Protein AF-0000000074579118 (afdb_homodimer)

Structure (mmCIF, N/CA/C/O backbone):
data_AF-0000000074579118-model_v1
#
loop_
_entity.id
_entity.type
_entity.pdbx_description
1 polymer 'dITP/XTP pyrophosphatase'
#
loop_
_atom_site.group_PDB
_atom_site.id
_atom_site.type_symbol
_atom_site.label_atom_id
_atom_site.label_alt_id
_atom_site.label_comp_id
_atom_site.label_asym_id
_atom_site.label_entity_id
_atom_site.label_seq_id
_atom_site.pdbx_PDB_ins_code
_atom_site.Cartn_x
_atom_site.Cartn_y
_atom_site.Cartn_z
_atom_site.occupancy
_atom_site.B_iso_or_equiv
_atom_site.auth_seq_id
_atom_site.auth_comp_id
_atom_site.auth_asym_id
_atom_site.auth_atom_id
_atom_site.pdbx_PDB_model_num
ATOM 1 N N . MET A 1 1 ? 20.141 28.297 8.43 1 85.69 1 MET A N 1
ATOM 2 C CA . MET A 1 1 ? 20.344 26.906 8.039 1 85.69 1 MET A CA 1
ATOM 3 C C . MET A 1 1 ? 19.5 26.562 6.812 1 85.69 1 MET A C 1
ATOM 5 O O . MET A 1 1 ? 18.438 27.141 6.598 1 85.69 1 MET A O 1
ATOM 9 N N . LYS A 1 2 ? 20.016 25.703 5.887 1 92.31 2 LYS A N 1
ATOM 10 C CA . LYS A 1 2 ? 19.297 25.344 4.672 1 92.31 2 LYS A CA 1
ATOM 11 C C . LYS A 1 2 ? 18.875 23.875 4.691 1 92.31 2 LYS A C 1
ATOM 13 O O . LYS A 1 2 ? 19.672 23.016 5.055 1 92.31 2 LYS A O 1
ATOM 18 N N . ILE A 1 3 ? 17.641 23.625 4.328 1 93.5 3 ILE A N 1
ATOM 19 C CA . ILE A 1 3 ? 17.125 22.266 4.258 1 93.5 3 ILE A CA 1
ATOM 20 C C . ILE A 1 3 ? 16.5 22.016 2.891 1 93.5 3 ILE A C 1
ATOM 22 O O . ILE A 1 3 ? 15.805 22.875 2.355 1 93.5 3 ILE A O 1
ATOM 26 N N . TYR A 1 4 ? 16.812 20.891 2.361 1 97.19 4 TYR A N 1
ATOM 27 C CA . TYR A 1 4 ? 16.266 20.5 1.061 1 97.19 4 TYR A CA 1
ATOM 28 C C . TYR A 1 4 ? 15.031 19.641 1.218 1 97.19 4 TYR A C 1
ATOM 30 O O . TYR A 1 4 ? 15.016 18.703 2.035 1 97.19 4 TYR A O 1
ATOM 38 N N . PHE A 1 5 ? 13.977 19.938 0.497 1 98.12 5 PHE A N 1
ATOM 39 C CA . PHE A 1 5 ? 12.695 19.25 0.573 1 98.12 5 PHE A CA 1
ATOM 40 C C . PHE A 1 5 ? 12.414 18.484 -0.708 1 98.12 5 PHE A C 1
ATOM 42 O O . PHE A 1 5 ? 12.133 19.062 -1.752 1 98.12 5 PHE A O 1
ATOM 49 N N . ALA A 1 6 ? 12.492 17.141 -0.591 1 97.94 6 ALA A N 1
ATOM 50 C CA . ALA A 1 6 ? 12.266 16.281 -1.752 1 97.94 6 ALA A CA 1
ATOM 51 C C . ALA A 1 6 ? 10.773 16.078 -1.994 1 97.94 6 ALA A C 1
ATOM 53 O O . ALA A 1 6 ? 10.18 15.117 -1.493 1 97.94 6 ALA A O 1
ATOM 54 N N . THR A 1 7 ? 10.219 16.969 -2.807 1 96.81 7 THR A N 1
ATOM 55 C CA . THR A 1 7 ? 8.805 16.875 -3.178 1 96.81 7 THR A CA 1
ATOM 56 C C . THR A 1 7 ? 8.562 17.562 -4.523 1 96.81 7 THR A C 1
ATOM 58 O O . THR A 1 7 ? 9.258 18.5 -4.887 1 96.81 7 THR A O 1
ATOM 61 N N . GLY A 1 8 ? 7.656 16.953 -5.277 1 93.31 8 GLY A N 1
ATOM 62 C CA . GLY A 1 8 ? 7.215 17.625 -6.492 1 93.31 8 GLY A CA 1
ATOM 63 C C . GLY A 1 8 ? 5.996 18.5 -6.281 1 93.31 8 GLY A C 1
ATOM 64 O O . GLY A 1 8 ? 5.504 19.125 -7.227 1 93.31 8 GLY A O 1
ATOM 65 N N . ASN A 1 9 ? 5.523 18.625 -5.086 1 92.06 9 ASN A N 1
ATOM 66 C CA . ASN A 1 9 ? 4.305 19.359 -4.773 1 92.06 9 ASN A CA 1
ATOM 67 C C . ASN A 1 9 ? 4.621 20.781 -4.289 1 92.06 9 ASN A C 1
ATOM 69 O O . ASN A 1 9 ? 5.066 20.969 -3.154 1 92.06 9 ASN A O 1
ATOM 73 N N . GLN A 1 10 ? 4.25 21.734 -5.086 1 92.56 10 GLN A N 1
ATOM 74 C CA . GLN A 1 10 ? 4.59 23.125 -4.777 1 92.56 10 GLN A CA 1
ATOM 75 C C . GLN A 1 10 ? 3.814 23.609 -3.559 1 92.56 10 GLN A C 1
ATOM 77 O O . GLN A 1 10 ? 4.32 24.422 -2.781 1 92.56 10 GLN A O 1
ATOM 82 N N . ASN A 1 11 ? 2.613 23.125 -3.375 1 87.5 11 ASN A N 1
ATOM 83 C CA . ASN A 1 11 ? 1.818 23.547 -2.225 1 87.5 11 ASN A CA 1
ATOM 84 C C . ASN A 1 11 ? 2.482 23.156 -0.91 1 87.5 11 ASN A C 1
ATOM 86 O O . ASN A 1 11 ? 2.447 23.906 0.061 1 87.5 11 ASN A O 1
ATOM 90 N N . LYS A 1 12 ? 3.041 21.953 -0.897 1 91.94 12 LYS A N 1
ATOM 91 C CA . LYS A 1 12 ? 3.781 21.516 0.283 1 91.94 12 LYS A CA 1
ATOM 92 C C . LYS A 1 12 ? 4.945 22.453 0.583 1 91.94 12 LYS A C 1
ATOM 94 O O . LYS A 1 12 ? 5.188 22.797 1.74 1 91.94 12 LYS A O 1
ATOM 99 N N . VAL A 1 13 ? 5.617 22.828 -0.43 1 94.56 13 VAL A N 1
ATOM 100 C CA . VAL A 1 13 ? 6.785 23.703 -0.295 1 94.56 13 VAL A CA 1
ATOM 101 C C . VAL A 1 13 ? 6.367 25.062 0.252 1 94.56 13 VAL A C 1
ATOM 103 O O . VAL A 1 13 ? 6.992 25.578 1.176 1 94.56 13 VAL A O 1
ATOM 106 N N . ASP A 1 14 ? 5.332 25.594 -0.299 1 91.38 14 ASP A N 1
ATOM 107 C CA . ASP A 1 14 ? 4.844 26.906 0.119 1 91.38 14 ASP A CA 1
ATOM 108 C C . ASP A 1 14 ? 4.488 26.906 1.604 1 91.38 14 ASP A C 1
ATOM 110 O O . ASP A 1 14 ? 4.852 27.844 2.332 1 91.38 14 ASP A O 1
ATOM 114 N N . GLU A 1 15 ? 3.814 25.922 2.018 1 90.19 15 GLU A N 1
ATOM 115 C CA . GLU A 1 15 ? 3.43 25.812 3.422 1 90.19 15 GLU A CA 1
ATOM 116 C C . GLU A 1 15 ? 4.656 25.703 4.324 1 90.19 15 GLU A C 1
ATOM 118 O O . GLU A 1 15 ? 4.73 26.359 5.363 1 90.19 15 GLU A O 1
ATOM 123 N N . ALA A 1 16 ? 5.562 24.906 3.908 1 93.94 16 ALA A N 1
ATOM 124 C CA . ALA A 1 16 ? 6.789 24.703 4.672 1 93.94 16 ALA A CA 1
ATOM 125 C C . ALA A 1 16 ? 7.578 26 4.801 1 93.94 16 ALA A C 1
ATOM 127 O O . ALA A 1 16 ? 8.07 26.328 5.883 1 93.94 16 ALA A O 1
ATOM 128 N N . GLU A 1 17 ? 7.664 26.672 3.715 1 93.81 17 GLU A N 1
ATOM 129 C CA . GLU A 1 17 ? 8.438 27.906 3.674 1 93.81 17 GLU A CA 1
ATOM 130 C C . GLU A 1 17 ? 7.887 28.938 4.66 1 93.81 17 GLU A C 1
ATOM 132 O O . GLU A 1 17 ? 8.656 29.594 5.375 1 93.81 17 GLU A O 1
ATOM 137 N N . ILE A 1 18 ? 6.641 29.094 4.707 1 89.56 18 ILE A N 1
ATOM 138 C CA . ILE A 1 18 ? 5.988 30.062 5.578 1 89.56 18 ILE A CA 1
ATOM 139 C C . ILE A 1 18 ? 6.312 29.75 7.039 1 89.56 18 ILE A C 1
ATOM 141 O O . ILE A 1 18 ? 6.668 30.641 7.809 1 89.56 18 ILE A O 1
ATOM 145 N N . ILE A 1 19 ? 6.227 28.531 7.398 1 92.12 19 ILE A N 1
ATOM 146 C CA . ILE A 1 19 ? 6.402 28.109 8.781 1 92.12 19 ILE A CA 1
ATOM 147 C C . ILE A 1 19 ? 7.875 28.203 9.164 1 92.12 19 ILE A C 1
ATOM 149 O O . ILE A 1 19 ? 8.219 28.719 10.234 1 92.12 19 ILE A O 1
ATOM 153 N N . LEU A 1 20 ? 8.758 27.797 8.305 1 93 20 LEU A N 1
ATOM 154 C CA . LEU A 1 20 ? 10.164 27.641 8.664 1 93 20 LEU A CA 1
ATOM 155 C C . LEU A 1 20 ? 10.906 28.969 8.555 1 93 20 LEU A C 1
ATOM 157 O O . LEU A 1 20 ? 12 29.125 9.094 1 93 20 LEU A O 1
ATOM 161 N N . LYS A 1 21 ? 10.328 29.828 7.82 1 88.62 21 LYS A N 1
ATOM 162 C CA . LYS A 1 21 ? 10.898 31.188 7.785 1 88.62 21 LYS A CA 1
ATOM 163 C C . LYS A 1 21 ? 11.023 31.766 9.188 1 88.62 21 LYS A C 1
ATOM 165 O O . LYS A 1 21 ? 11.969 32.5 9.484 1 88.62 21 LYS A O 1
ATOM 170 N N . GLU A 1 22 ? 10.195 31.391 10.016 1 87.12 22 GLU A N 1
ATOM 171 C CA . GLU A 1 22 ? 10.195 31.859 11.398 1 87.12 22 GLU A CA 1
ATOM 172 C C . GLU A 1 22 ? 11.398 31.328 12.172 1 87.12 22 GLU A C 1
ATOM 174 O O . GLU A 1 22 ? 11.789 31.891 13.195 1 87.12 22 GLU A O 1
ATOM 179 N N . ALA A 1 23 ? 11.992 30.297 11.844 1 88 23 ALA A N 1
ATOM 180 C CA . ALA A 1 23 ? 13.148 29.672 12.484 1 88 23 ALA A CA 1
ATOM 181 C C . ALA A 1 23 ? 14.438 30.031 11.75 1 88 23 ALA A C 1
ATOM 183 O O . ALA A 1 23 ? 15.477 29.391 11.961 1 88 23 ALA A O 1
ATOM 184 N N . ASN A 1 24 ? 14.461 30.922 10.852 1 87.56 24 ASN A N 1
ATOM 185 C CA . ASN A 1 24 ? 15.602 31.328 10.031 1 87.56 24 ASN A CA 1
ATOM 186 C C . ASN A 1 24 ? 16.172 30.156 9.234 1 87.56 24 ASN A C 1
ATOM 188 O O . ASN A 1 24 ? 17.391 30 9.141 1 87.56 24 ASN A O 1
ATOM 192 N N . CYS A 1 25 ? 15.297 29.297 8.852 1 90.44 25 CYS A N 1
ATOM 193 C CA . CYS A 1 25 ? 15.672 28.172 7.996 1 90.44 25 CYS A CA 1
ATOM 194 C C . CYS A 1 25 ? 15.148 28.375 6.578 1 90.44 25 CYS A C 1
ATOM 196 O O . CYS A 1 25 ? 14.023 28.844 6.383 1 90.44 25 CYS A O 1
ATOM 198 N N . GLU A 1 26 ? 15.969 28.172 5.684 1 92.31 26 GLU A N 1
ATOM 199 C CA . GLU A 1 26 ? 15.578 28.25 4.277 1 92.31 26 GLU A CA 1
ATOM 200 C C . GLU A 1 26 ? 15.289 26.859 3.721 1 92.31 26 GLU A C 1
ATOM 202 O O . GLU A 1 26 ? 16.016 25.906 4 1 92.31 26 GLU A O 1
ATOM 207 N N . ILE A 1 27 ? 14.188 26.781 2.943 1 93.56 27 ILE A N 1
ATOM 208 C CA . ILE A 1 27 ? 13.805 25.516 2.326 1 93.56 27 ILE A CA 1
ATOM 209 C C . ILE A 1 27 ? 14.016 25.609 0.814 1 93.56 27 ILE A C 1
ATOM 211 O O . ILE A 1 27 ? 13.656 26.594 0.184 1 93.56 27 ILE A O 1
ATOM 215 N N . GLU A 1 28 ? 14.625 24.625 0.225 1 95.94 28 GLU A N 1
ATOM 216 C CA . GLU A 1 28 ? 14.766 24.5 -1.222 1 95.94 28 GLU A CA 1
ATOM 217 C C . GLU A 1 28 ? 14.125 23.203 -1.728 1 95.94 28 GLU A C 1
ATOM 219 O O . GLU A 1 28 ? 14.422 22.125 -1.229 1 95.94 28 GLU A O 1
ATOM 224 N N . GLN A 1 29 ? 13.289 23.328 -2.688 1 97.5 29 GLN A N 1
ATOM 225 C CA . GLN A 1 29 ? 12.625 22.188 -3.303 1 97.5 29 GLN A CA 1
ATOM 226 C C . GLN A 1 29 ? 13.578 21.438 -4.227 1 97.5 29 GLN A C 1
ATOM 228 O O . GLN A 1 29 ? 14.305 22.047 -5.016 1 97.5 29 GLN A O 1
ATOM 233 N N . ILE A 1 30 ? 13.609 20.172 -4.086 1 97.12 30 ILE A N 1
ATOM 234 C CA . ILE A 1 30 ? 14.391 19.344 -5.004 1 97.12 30 ILE A CA 1
ATOM 235 C C . ILE A 1 30 ? 13.508 18.234 -5.574 1 97.12 30 ILE A C 1
ATOM 237 O O . ILE A 1 30 ? 12.602 17.75 -4.898 1 97.12 30 ILE A O 1
ATOM 241 N N . GLU A 1 31 ? 13.805 17.844 -6.777 1 94.5 31 GLU A N 1
ATOM 242 C CA . GLU A 1 31 ? 13.031 16.812 -7.449 1 94.5 31 GLU A CA 1
ATOM 243 C C . GLU A 1 31 ? 13.812 15.508 -7.543 1 94.5 31 GLU A C 1
ATOM 245 O O . GLU A 1 31 ? 14.297 15.141 -8.617 1 94.5 31 GLU A O 1
ATOM 250 N N . ILE A 1 32 ? 13.984 14.891 -6.504 1 94.69 32 ILE A N 1
ATOM 251 C CA . ILE A 1 32 ? 14.625 13.578 -6.41 1 94.69 32 ILE A CA 1
ATOM 252 C C . ILE A 1 32 ? 13.586 12.531 -6.02 1 94.69 32 ILE A C 1
ATOM 254 O O . ILE A 1 32 ? 13.078 12.539 -4.898 1 94.69 32 ILE A O 1
ATOM 258 N N . PRO A 1 33 ? 13.344 11.656 -6.973 1 92.38 33 PRO A N 1
ATOM 259 C CA . PRO A 1 33 ? 12.367 10.617 -6.641 1 92.38 33 PRO A CA 1
ATOM 260 C C . PRO A 1 33 ? 12.914 9.602 -5.637 1 92.38 33 PRO A C 1
ATOM 262 O O . PRO A 1 33 ? 14.117 9.336 -5.609 1 92.38 33 PRO A O 1
ATOM 265 N N . TYR A 1 34 ? 12.031 9.172 -4.844 1 93.75 34 TYR A N 1
ATOM 266 C CA . TYR A 1 34 ? 12.359 8.109 -3.906 1 93.75 34 TYR A CA 1
ATOM 267 C C . TYR A 1 34 ? 11.211 7.109 -3.791 1 93.75 34 TYR A C 1
ATOM 269 O O . TYR A 1 34 ? 10.062 7.438 -4.09 1 93.75 34 TYR A O 1
ATOM 277 N N . ALA A 1 35 ? 11.555 5.879 -3.438 1 92 35 ALA A N 1
ATOM 278 C CA . ALA A 1 35 ? 10.57 4.809 -3.348 1 92 35 ALA A CA 1
ATOM 279 C C . ALA A 1 35 ? 9.711 4.953 -2.092 1 92 35 ALA A C 1
ATOM 281 O O . ALA A 1 35 ? 10.227 5.266 -1.016 1 92 35 ALA A O 1
ATOM 282 N N . GLU A 1 36 ? 8.461 4.828 -2.215 1 95.94 36 GLU A N 1
ATOM 283 C CA . GLU A 1 36 ? 7.57 4.676 -1.068 1 95.94 36 GLU A CA 1
ATOM 284 C C . GLU A 1 36 ? 7.348 3.207 -0.73 1 95.94 36 GLU A C 1
ATOM 286 O O . GLU A 1 36 ? 6.762 2.465 -1.521 1 95.94 36 GLU A O 1
ATOM 291 N N . VAL A 1 37 ? 7.793 2.854 0.408 1 97.25 37 VAL A N 1
ATOM 292 C CA . VAL A 1 37 ? 7.684 1.451 0.795 1 97.25 37 VAL A CA 1
ATOM 293 C C . VAL A 1 37 ? 6.316 1.193 1.423 1 97.25 37 VAL A C 1
ATOM 295 O O . VAL A 1 37 ? 5.605 2.133 1.788 1 97.25 37 VAL A O 1
ATOM 298 N N . GLN A 1 38 ? 5.938 -0.038 1.462 1 97.25 38 GLN A N 1
ATOM 299 C CA . GLN A 1 38 ? 4.73 -0.423 2.188 1 97.25 38 GLN A CA 1
ATOM 300 C C . GLN A 1 38 ? 4.977 -0.429 3.695 1 97.25 38 GLN A C 1
ATOM 302 O O . GLN A 1 38 ? 6.094 -0.691 4.148 1 97.25 38 GLN A O 1
ATOM 307 N N . GLY A 1 39 ? 3.979 -0.135 4.422 1 96.56 39 GLY A N 1
ATOM 308 C CA . GLY A 1 39 ? 4.113 -0.092 5.867 1 96.56 39 GLY A CA 1
ATOM 309 C C . GLY A 1 39 ? 3.514 1.157 6.484 1 96.56 39 GLY A C 1
ATOM 310 O O . GLY A 1 39 ? 2.664 1.81 5.879 1 96.56 39 GLY A O 1
ATOM 311 N N . ARG A 1 40 ? 3.967 1.51 7.711 1 97.06 40 ARG A N 1
ATOM 312 C CA . ARG A 1 40 ? 3.506 2.705 8.406 1 97.06 40 ARG A CA 1
ATOM 313 C C . ARG A 1 40 ? 4.137 3.961 7.82 1 97.06 40 ARG A C 1
ATOM 315 O O . ARG A 1 40 ? 5.211 3.9 7.219 1 97.06 40 ARG A O 1
ATOM 322 N N . LEU A 1 41 ? 3.479 5.051 8.031 1 98.19 41 LEU A N 1
ATOM 323 C CA . LEU A 1 41 ? 3.957 6.32 7.488 1 98.19 41 LEU A CA 1
ATOM 324 C C . LEU A 1 41 ? 5.379 6.605 7.957 1 98.19 41 LEU A C 1
ATOM 326 O O . LEU A 1 41 ? 6.195 7.137 7.199 1 98.19 41 LEU A O 1
ATOM 330 N N . GLU A 1 42 ? 5.625 6.266 9.227 1 98.25 42 GLU A N 1
ATOM 331 C CA . GLU A 1 42 ? 6.949 6.496 9.789 1 98.25 42 GLU A CA 1
ATOM 332 C C . GLU A 1 42 ? 8.016 5.715 9.023 1 98.25 42 GLU A C 1
ATOM 334 O O . GLU A 1 42 ? 9.102 6.234 8.766 1 98.25 42 GLU A O 1
ATOM 339 N N . GLU A 1 43 ? 7.684 4.484 8.672 1 97.44 43 GLU A N 1
ATOM 340 C CA . GLU A 1 43 ? 8.609 3.643 7.922 1 97.44 43 GLU A CA 1
ATOM 341 C C . GLU A 1 43 ? 8.82 4.188 6.512 1 97.44 43 GLU A C 1
ATOM 343 O O . GLU A 1 43 ? 9.938 4.168 5.992 1 97.44 43 GLU A O 1
ATOM 348 N N . VAL A 1 44 ? 7.758 4.645 5.891 1 97.81 44 VAL A N 1
ATOM 349 C CA . VAL A 1 44 ? 7.824 5.199 4.543 1 97.81 44 VAL A CA 1
ATOM 350 C C . VAL A 1 44 ? 8.727 6.43 4.535 1 97.81 44 VAL A C 1
ATOM 352 O O . VAL A 1 44 ? 9.633 6.539 3.707 1 97.81 44 VAL A O 1
ATOM 355 N N . SER A 1 45 ? 8.508 7.32 5.477 1 98 45 SER A N 1
ATOM 356 C CA . SER A 1 45 ? 9.266 8.562 5.547 1 98 45 SER A CA 1
ATOM 357 C C . SER A 1 45 ? 10.734 8.297 5.863 1 98 45 SER A C 1
ATOM 359 O O . SER A 1 45 ? 11.625 8.906 5.266 1 98 45 SER A O 1
ATOM 361 N N . ALA A 1 46 ? 10.969 7.383 6.816 1 97.69 46 ALA A N 1
ATOM 362 C CA . ALA A 1 46 ? 12.344 7.039 7.184 1 97.69 46 ALA A CA 1
ATOM 363 C C . ALA A 1 46 ? 13.094 6.441 6 1 97.69 46 ALA A C 1
ATOM 365 O O . ALA A 1 46 ? 14.234 6.824 5.727 1 97.69 46 ALA A O 1
ATOM 366 N N . PHE A 1 47 ? 12.43 5.574 5.305 1 96.94 47 PHE A N 1
ATOM 367 C CA . PHE A 1 47 ? 13.047 4.961 4.133 1 96.94 47 PHE A CA 1
ATOM 368 C C . PHE A 1 47 ? 13.297 6 3.047 1 96.94 47 PHE A C 1
ATOM 370 O O . PHE A 1 47 ? 14.391 6.059 2.479 1 96.94 47 PHE A O 1
ATOM 377 N N . GLY A 1 48 ? 12.328 6.812 2.809 1 97.56 48 GLY A N 1
ATOM 378 C CA . GLY A 1 48 ? 12.422 7.816 1.763 1 97.56 48 GLY A CA 1
ATOM 379 C C . GLY A 1 48 ? 13.531 8.828 2.008 1 97.56 48 GLY A C 1
ATOM 380 O O . GLY A 1 48 ? 14.297 9.148 1.098 1 97.56 48 GLY A O 1
ATOM 381 N N . VAL A 1 49 ? 13.617 9.297 3.213 1 98.19 49 VAL A N 1
ATOM 382 C CA . VAL A 1 49 ? 14.578 10.359 3.5 1 98.19 49 VAL A CA 1
ATOM 383 C C . VAL A 1 49 ? 16 9.812 3.395 1 98.19 49 VAL A C 1
ATOM 385 O O . VAL A 1 49 ? 16.922 10.516 2.955 1 98.19 49 VAL A O 1
ATOM 388 N N . LEU A 1 50 ? 16.234 8.586 3.791 1 97.12 50 LEU A N 1
ATOM 389 C CA . LEU A 1 50 ? 17.547 7.953 3.672 1 97.12 50 LEU A CA 1
ATOM 390 C C . LEU A 1 50 ? 17.938 7.781 2.209 1 97.12 50 LEU A C 1
ATOM 392 O O . LEU A 1 50 ? 19.078 8.031 1.834 1 97.12 50 LEU A O 1
ATOM 396 N N . GLU A 1 51 ? 17.016 7.371 1.42 1 96.25 51 GLU A N 1
ATOM 397 C CA . GLU A 1 51 ? 17.281 7.191 -0.004 1 96.25 51 GLU A CA 1
ATOM 398 C C . GLU A 1 51 ? 17.656 8.516 -0.667 1 96.25 51 GLU A C 1
ATOM 400 O O . GLU A 1 51 ? 18.609 8.57 -1.457 1 96.25 51 GLU A O 1
ATOM 405 N N . VAL A 1 52 ? 16.875 9.523 -0.357 1 97.81 52 VAL A N 1
ATOM 406 C CA . VAL A 1 52 ? 17.156 10.828 -0.951 1 97.81 52 VAL A CA 1
ATOM 407 C C . VAL A 1 52 ? 18.531 11.32 -0.513 1 97.81 52 VAL A C 1
ATOM 409 O O . VAL A 1 52 ? 19.297 11.852 -1.323 1 97.81 52 VAL A O 1
ATOM 412 N N . PHE A 1 53 ? 18.844 11.172 0.744 1 97.69 53 PHE A N 1
ATOM 413 C CA . PHE A 1 53 ? 20.141 11.609 1.258 1 97.69 53 PHE A CA 1
ATOM 414 C C . PHE A 1 53 ? 21.281 10.891 0.549 1 97.69 53 PHE A C 1
ATOM 416 O O . PHE A 1 53 ? 22.312 11.492 0.235 1 97.69 53 PHE A O 1
ATOM 423 N N . GLU A 1 54 ? 21.109 9.641 0.32 1 95.75 54 GLU A N 1
ATOM 424 C CA . GLU A 1 54 ? 22.141 8.859 -0.359 1 95.75 54 GLU A CA 1
ATOM 425 C C . GLU A 1 54 ? 22.422 9.422 -1.747 1 95.75 54 GLU A C 1
ATOM 427 O O . GLU A 1 54 ? 23.562 9.375 -2.211 1 95.75 54 GLU A O 1
ATOM 432 N N . LYS A 1 55 ? 21.5 9.93 -2.424 1 95.75 55 LYS A N 1
ATOM 433 C CA . LYS A 1 55 ? 21.625 10.469 -3.773 1 95.75 55 LYS A CA 1
ATOM 434 C C . LYS A 1 55 ? 22.094 11.922 -3.738 1 95.75 55 LYS A C 1
ATOM 436 O O . LYS A 1 55 ? 22.766 12.391 -4.668 1 95.75 55 LYS A O 1
ATOM 441 N N . PHE A 1 56 ? 21.719 12.594 -2.709 1 96.12 56 PHE A N 1
ATOM 442 C CA . PHE A 1 56 ? 21.859 14.047 -2.67 1 96.12 56 PHE A CA 1
ATOM 443 C C . PHE A 1 56 ? 22.984 14.461 -1.714 1 96.12 56 PHE A C 1
ATOM 445 O O . PHE A 1 56 ? 23.625 15.484 -1.918 1 96.12 56 PHE A O 1
ATOM 452 N N . ASN A 1 57 ? 23.25 13.812 -0.641 1 95.94 57 ASN A N 1
ATOM 453 C CA . ASN A 1 57 ? 24.328 13.93 0.333 1 95.94 57 ASN A CA 1
ATOM 454 C C . ASN A 1 57 ? 24.312 15.289 1.026 1 95.94 57 ASN A C 1
ATOM 456 O O . ASN A 1 57 ? 25.359 15.898 1.229 1 95.94 57 ASN A O 1
ATOM 460 N N . ARG A 1 58 ? 23.156 15.906 1.343 1 95.12 58 ARG A N 1
ATOM 461 C CA . ARG A 1 58 ? 22.906 17.109 2.137 1 95.12 58 ARG A CA 1
ATOM 462 C C . ARG A 1 58 ? 21.672 16.938 3.016 1 95.12 58 ARG A C 1
ATOM 464 O O . ARG A 1 58 ? 20.859 16.031 2.791 1 95.12 58 ARG A O 1
ATOM 471 N N . PRO A 1 59 ? 21.531 17.75 4.031 1 95.44 59 PRO A N 1
ATOM 472 C CA . PRO A 1 59 ? 20.328 17.625 4.875 1 95.44 59 PRO A CA 1
ATOM 473 C C . PRO A 1 59 ? 19.031 17.75 4.082 1 95.44 59 PRO A C 1
ATOM 475 O O . PRO A 1 59 ? 18.875 18.688 3.301 1 95.44 59 PRO A O 1
ATOM 478 N N . VAL A 1 60 ? 18.141 16.812 4.316 1 97.81 60 VAL A N 1
ATOM 479 C CA . VAL A 1 60 ? 16.953 16.75 3.459 1 97.81 60 VAL A CA 1
ATOM 480 C C . VAL A 1 60 ? 15.742 16.328 4.289 1 97.81 60 VAL A C 1
ATOM 482 O O . VAL A 1 60 ? 15.883 15.734 5.355 1 97.81 60 VAL A O 1
ATOM 485 N N . ILE A 1 61 ? 14.57 16.719 3.781 1 98.06 61 ILE A N 1
ATOM 486 C CA . ILE A 1 61 ? 13.32 16.219 4.352 1 98.06 61 ILE A CA 1
ATOM 487 C C . ILE A 1 61 ? 12.461 15.609 3.25 1 98.06 61 ILE A C 1
ATOM 489 O O . ILE A 1 61 ? 12.555 16 2.084 1 98.06 61 ILE A O 1
ATOM 493 N N . VAL A 1 62 ? 11.703 14.625 3.639 1 98.25 62 VAL A N 1
ATOM 494 C CA . VAL A 1 62 ? 10.586 14.094 2.873 1 98.25 62 VAL A CA 1
ATOM 495 C C . VAL A 1 62 ? 9.305 14.172 3.703 1 98.25 62 VAL A C 1
ATOM 497 O O . VAL A 1 62 ? 9.359 14.383 4.918 1 98.25 62 VAL A O 1
ATOM 500 N N . GLU A 1 63 ? 8.227 14.094 3.039 1 97.19 63 GLU A N 1
ATOM 501 C CA . GLU A 1 63 ? 6.941 14.188 3.723 1 97.19 63 GLU A CA 1
ATOM 502 C C . GLU A 1 63 ? 5.941 13.188 3.154 1 97.19 63 GLU A C 1
ATOM 504 O O . GLU A 1 63 ? 5.758 13.102 1.937 1 97.19 63 GLU A O 1
ATOM 509 N N . ASP A 1 64 ? 5.34 12.422 4.008 1 96.56 64 ASP A N 1
ATOM 510 C CA . ASP A 1 64 ? 4.305 11.453 3.641 1 96.56 64 ASP A CA 1
ATOM 511 C C . ASP A 1 64 ? 3.066 11.617 4.52 1 96.56 64 ASP A C 1
ATOM 513 O O . ASP A 1 64 ? 3.18 11.859 5.723 1 96.56 64 ASP A O 1
ATOM 517 N N . SER A 1 65 ? 1.951 11.461 3.889 1 97 65 SER A N 1
ATOM 518 C CA . SER A 1 65 ? 0.694 11.641 4.605 1 97 65 SER A CA 1
ATOM 519 C C . SER A 1 65 ? -0.247 10.461 4.387 1 97 65 SER A C 1
ATOM 521 O O . SER A 1 65 ? -0.073 9.695 3.441 1 97 65 SER A O 1
ATOM 523 N N . GLY A 1 66 ? -1.158 10.297 5.316 1 98 66 GLY A N 1
ATOM 524 C CA . GLY A 1 66 ? -2.178 9.266 5.238 1 98 66 GLY A CA 1
ATOM 525 C C . GLY A 1 66 ? -3.492 9.672 5.879 1 98 66 GLY A C 1
ATOM 526 O O . GLY A 1 66 ? -3.586 10.742 6.488 1 98 66 GLY A O 1
ATOM 527 N N . PHE A 1 67 ? -4.5 8.938 5.656 1 98.75 67 PHE A N 1
ATOM 528 C CA . PHE A 1 67 ? -5.844 9.102 6.199 1 98.75 67 PHE A CA 1
ATOM 529 C C . PHE A 1 67 ? -6.285 7.84 6.938 1 98.75 67 PHE A C 1
ATOM 531 O O . PHE A 1 67 ? -6.098 6.727 6.441 1 98.75 67 PHE A O 1
ATOM 538 N N . PHE A 1 68 ? -6.785 7.984 8.156 1 98.94 68 PHE A N 1
ATOM 539 C CA . PHE A 1 68 ? -7.02 6.848 9.039 1 98.94 68 PHE A CA 1
ATOM 540 C C . PHE A 1 68 ? -8.414 6.906 9.641 1 98.94 68 PHE A C 1
ATOM 542 O O . PHE A 1 68 ? -8.844 7.957 10.117 1 98.94 68 PHE A O 1
ATOM 549 N N . ILE A 1 69 ? -9.102 5.832 9.609 1 98.94 69 ILE A N 1
ATOM 550 C CA . ILE A 1 69 ? -10.445 5.73 10.164 1 98.94 69 ILE A CA 1
ATOM 551 C C . ILE A 1 69 ? -10.477 4.664 11.258 1 98.94 69 ILE A C 1
ATOM 553 O O . ILE A 1 69 ? -10.211 3.488 10.992 1 98.94 69 ILE A O 1
ATOM 557 N N . GLU A 1 70 ? -10.828 5.066 12.422 1 98.81 70 GLU A N 1
ATOM 558 C CA . GLU A 1 70 ? -10.727 4.223 13.609 1 98.81 70 GLU A CA 1
ATOM 559 C C . GLU A 1 70 ? -11.562 2.951 13.453 1 98.81 70 GLU A C 1
ATOM 561 O O . GLU A 1 70 ? -11.055 1.844 13.641 1 98.81 70 GLU A O 1
ATOM 566 N N . LYS A 1 71 ? -12.805 3.02 13.055 1 98.69 71 LYS A N 1
ATOM 567 C CA . LYS A 1 71 ? -13.734 1.898 12.969 1 98.69 71 LYS A CA 1
ATOM 568 C C . LYS A 1 71 ? -13.273 0.879 11.93 1 98.69 71 LYS A C 1
ATOM 570 O O . LYS A 1 71 ? -13.703 -0.278 11.961 1 98.69 71 LYS A O 1
ATOM 575 N N . LEU A 1 72 ? -12.445 1.309 11.039 1 98.75 72 LEU A N 1
ATOM 576 C CA . LEU A 1 72 ? -11.977 0.435 9.969 1 98.75 72 LEU A CA 1
ATOM 577 C C . LEU A 1 72 ? -10.547 -0.029 10.234 1 98.75 72 LEU A C 1
ATOM 579 O O . LEU A 1 72 ? -9.781 -0.265 9.297 1 98.75 72 LEU A O 1
ATOM 583 N N . ASN A 1 73 ? -10.148 -0.007 11.469 1 98.56 73 ASN A N 1
ATOM 584 C CA . ASN A 1 73 ? -8.828 -0.458 11.891 1 98.56 73 ASN A CA 1
ATOM 585 C C . ASN A 1 73 ? -7.719 0.331 11.203 1 98.56 73 ASN A C 1
ATOM 587 O O . ASN A 1 73 ? -6.75 -0.25 10.711 1 98.56 73 ASN A O 1
ATOM 591 N N . ASP A 1 74 ? -7.934 1.637 10.922 1 98.56 74 ASP A N 1
ATOM 592 C CA . ASP A 1 74 ? -6.992 2.621 10.406 1 98.56 74 ASP A CA 1
ATOM 593 C C . ASP A 1 74 ? -6.875 2.523 8.883 1 98.56 74 ASP A C 1
ATOM 595 O O . ASP A 1 74 ? -5.961 3.102 8.289 1 98.56 74 ASP A O 1
ATOM 599 N N . PHE A 1 75 ? -7.75 1.786 8.234 1 98.81 75 PHE A N 1
ATOM 600 C CA . PHE A 1 75 ? -7.945 1.896 6.797 1 98.81 75 PHE A CA 1
ATOM 601 C C . PHE A 1 75 ? -8.523 3.26 6.43 1 98.81 75 PHE A C 1
ATOM 603 O O . PHE A 1 75 ? -9.453 3.74 7.082 1 98.81 75 PHE A O 1
ATOM 610 N N . PRO A 1 76 ? -7.855 3.852 5.371 1 98.75 76 PRO A N 1
ATOM 611 C CA . PRO A 1 76 ? -6.961 3.424 4.293 1 98.75 76 PRO A CA 1
ATOM 612 C C . PRO A 1 76 ? -5.488 3.521 4.676 1 98.75 76 PRO A C 1
ATOM 614 O O . PRO A 1 76 ? -4.633 2.938 4.008 1 98.75 76 PRO A O 1
ATOM 617 N N . GLY A 1 77 ? -5.211 4.324 5.762 1 98.5 77 GLY A N 1
ATOM 618 C CA . GLY A 1 77 ? -3.857 4.398 6.289 1 98.5 77 GLY A CA 1
ATOM 619 C C . GLY A 1 77 ? -2.867 5.004 5.312 1 98.5 77 GLY A C 1
ATOM 620 O O . GLY A 1 77 ? -3.141 6.047 4.711 1 98.5 77 GLY A O 1
ATOM 621 N N . THR A 1 78 ? -1.746 4.402 5.148 1 98.31 78 THR A N 1
ATOM 622 C CA . THR A 1 78 ? -0.64 4.836 4.305 1 98.31 78 THR A CA 1
ATOM 623 C C . THR A 1 78 ? -1.025 4.766 2.83 1 98.31 78 THR A C 1
ATOM 625 O O . THR A 1 78 ? -0.414 5.43 1.99 1 98.31 78 THR A O 1
ATOM 628 N N . TYR A 1 79 ? -2.049 4.031 2.473 1 98.44 79 TYR A N 1
ATOM 629 C CA . TYR A 1 79 ? -2.428 3.803 1.082 1 98.44 79 TYR A CA 1
ATOM 630 C C . TYR A 1 79 ? -3.648 4.637 0.706 1 98.44 79 TYR A C 1
ATOM 632 O O . TYR A 1 79 ? -4.469 4.211 -0.111 1 98.44 79 TYR A O 1
ATOM 640 N N . SER A 1 80 ? -3.75 5.777 1.286 1 98.25 80 SER A N 1
ATOM 641 C CA . SER A 1 80 ? -4.914 6.641 1.117 1 98.25 80 SER A CA 1
ATOM 642 C C . SER A 1 80 ? -5.059 7.098 -0.331 1 98.25 80 SER A C 1
ATOM 644 O O . SER A 1 80 ? -6.176 7.227 -0.838 1 98.25 80 SER A O 1
ATOM 646 N N . ARG A 1 81 ? -3.943 7.336 -1.038 1 96.75 81 ARG A N 1
ATOM 647 C CA . ARG A 1 81 ? -4.039 7.738 -2.438 1 96.75 81 ARG A CA 1
ATOM 648 C C . ARG A 1 81 ? -4.633 6.621 -3.291 1 96.75 81 ARG A C 1
ATOM 650 O O . ARG A 1 81 ? -5.559 6.855 -4.066 1 96.75 81 ARG A O 1
ATOM 657 N N . PHE A 1 82 ? -4.121 5.418 -3.104 1 98.38 82 PHE A N 1
ATOM 658 C CA . PHE A 1 82 ? -4.609 4.258 -3.84 1 98.38 82 PHE A CA 1
ATOM 659 C C . PHE A 1 82 ? -6.098 4.043 -3.582 1 98.38 82 PHE A C 1
ATOM 661 O O . PHE A 1 82 ? -6.867 3.811 -4.516 1 98.38 82 PHE A O 1
ATOM 668 N N . VAL A 1 83 ? -6.48 4.16 -2.367 1 98.75 83 VAL A N 1
ATOM 669 C CA . VAL A 1 83 ? -7.867 3.93 -1.977 1 98.75 83 VAL A CA 1
ATOM 670 C C . VAL A 1 83 ? -8.758 5.02 -2.568 1 98.75 83 VAL A C 1
ATOM 672 O O . VAL A 1 83 ? -9.852 4.73 -3.062 1 98.75 83 VAL A O 1
ATOM 675 N N . GLN A 1 84 ? -8.273 6.219 -2.566 1 98.31 84 GLN A N 1
ATOM 676 C CA . GLN A 1 84 ? -9.016 7.316 -3.17 1 98.31 84 GLN A CA 1
ATOM 677 C C . GLN A 1 84 ? -9.227 7.086 -4.664 1 98.31 84 GLN A C 1
ATOM 679 O O . GLN A 1 84 ? -10.297 7.379 -5.199 1 98.31 84 GLN A O 1
ATOM 684 N N . GLU A 1 85 ? -8.297 6.492 -5.312 1 98.12 85 GLU A N 1
ATOM 685 C CA . GLU A 1 85 ? -8.32 6.312 -6.762 1 98.12 85 GLU A CA 1
ATOM 686 C C . GLU A 1 85 ? -9.117 5.074 -7.152 1 98.12 85 GLU A C 1
ATOM 688 O O . GLU A 1 85 ? -9.422 4.863 -8.328 1 98.12 85 GLU A O 1
ATOM 693 N N . THR A 1 86 ? -9.469 4.27 -6.223 1 98.62 86 THR A N 1
ATOM 694 C CA . THR A 1 86 ? -10.172 3.031 -6.52 1 98.62 86 THR A CA 1
ATOM 695 C C . THR A 1 86 ? -11.602 3.076 -5.973 1 98.62 86 THR A C 1
ATOM 697 O O . THR A 1 86 ? -12.523 3.514 -6.66 1 98.62 86 THR A O 1
ATOM 700 N N . ILE A 1 87 ? -11.766 2.988 -4.637 1 98.62 87 ILE A N 1
ATOM 701 C CA . ILE A 1 87 ? -13.125 2.898 -4.117 1 98.62 87 ILE A CA 1
ATOM 702 C C . ILE A 1 87 ? -13.625 4.289 -3.732 1 98.62 87 ILE A C 1
ATOM 704 O O . ILE A 1 87 ? -14.836 4.512 -3.609 1 98.62 87 ILE A O 1
ATOM 708 N N . GLY A 1 88 ? -12.742 5.281 -3.477 1 98.31 88 GLY A N 1
ATOM 709 C CA . GLY A 1 88 ? -13.094 6.676 -3.266 1 98.31 88 GLY A CA 1
ATOM 710 C C . GLY A 1 88 ? -13.945 6.895 -2.033 1 98.31 88 GLY A C 1
ATOM 711 O O . GLY A 1 88 ? -14.055 6.012 -1.18 1 98.31 88 GLY A O 1
ATOM 712 N N . ASN A 1 89 ? -14.469 8.109 -1.983 1 98.62 89 ASN A N 1
ATOM 713 C CA . ASN A 1 89 ? -15.281 8.5 -0.836 1 98.62 89 ASN A CA 1
ATOM 714 C C . ASN A 1 89 ? -16.562 7.68 -0.76 1 98.62 89 ASN A C 1
ATOM 716 O O . ASN A 1 89 ? -17.062 7.383 0.331 1 98.62 89 ASN A O 1
ATOM 720 N N . GLU A 1 90 ? -17.109 7.352 -1.889 1 98 90 GLU A N 1
ATOM 721 C CA . GLU A 1 90 ? -18.312 6.523 -1.905 1 98 90 GLU A CA 1
ATOM 722 C C . GLU A 1 90 ? -18.047 5.168 -1.245 1 98 90 GLU A C 1
ATOM 724 O O . GLU A 1 90 ? -18.875 4.688 -0.469 1 98 90 GLU A O 1
ATOM 729 N N . GLY A 1 91 ? -16.922 4.566 -1.589 1 98.62 91 GLY A N 1
ATOM 730 C CA . GLY A 1 91 ? -16.562 3.303 -0.962 1 98.62 91 GLY A CA 1
ATOM 731 C C . GLY A 1 91 ? -16.359 3.418 0.536 1 98.62 91 GLY A C 1
ATOM 732 O O . GLY A 1 91 ? -16.797 2.549 1.296 1 98.62 91 GLY A O 1
ATOM 733 N N . ILE A 1 92 ? -15.703 4.496 0.963 1 98.81 92 ILE A N 1
ATOM 734 C CA . ILE A 1 92 ? -15.477 4.727 2.385 1 98.81 92 ILE A CA 1
ATOM 735 C C . ILE A 1 92 ? -16.812 4.848 3.105 1 98.81 92 ILE A C 1
ATOM 737 O O . ILE A 1 92 ? -17.016 4.242 4.16 1 98.81 92 ILE A O 1
ATOM 741 N N . LEU A 1 93 ? -17.734 5.648 2.527 1 98.56 93 LEU A N 1
ATOM 742 C CA . LEU A 1 93 ? -19.031 5.852 3.16 1 98.56 93 LEU A CA 1
ATOM 743 C C . LEU A 1 93 ? -19.812 4.547 3.219 1 98.56 93 LEU A C 1
ATOM 745 O O . LEU A 1 93 ? -20.531 4.293 4.188 1 98.56 93 LEU A O 1
ATOM 749 N N . LYS A 1 94 ? -19.719 3.75 2.217 1 98.38 94 LYS A N 1
ATOM 750 C CA . LYS A 1 94 ? -20.359 2.441 2.219 1 98.38 94 LYS A CA 1
ATOM 751 C C . LYS A 1 94 ? -19.828 1.566 3.35 1 98.38 94 LYS A C 1
ATOM 753 O O . LYS A 1 94 ? -20.594 0.913 4.055 1 98.38 94 LYS A O 1
ATOM 758 N N . LEU A 1 95 ? -18.531 1.537 3.557 1 98.75 95 LEU A N 1
ATOM 759 C CA . LEU A 1 95 ? -17.891 0.75 4.605 1 98.75 95 LEU A CA 1
ATOM 760 C C . LEU A 1 95 ? -18.375 1.194 5.984 1 98.75 95 LEU A C 1
ATOM 762 O O . LEU A 1 95 ? -18.422 0.39 6.918 1 98.75 95 LEU A O 1
ATOM 766 N N . LEU A 1 96 ? -18.766 2.463 6.031 1 98.62 96 LEU A N 1
ATOM 767 C CA . LEU A 1 96 ? -19.141 3.018 7.328 1 98.62 96 LEU A CA 1
ATOM 768 C C . LEU A 1 96 ? -20.656 3.062 7.477 1 98.62 96 LEU A C 1
ATOM 770 O O . LEU A 1 96 ? -21.172 3.652 8.43 1 98.62 96 LEU A O 1
ATOM 774 N N . GLU A 1 97 ? -21.312 2.525 6.523 1 97.06 97 GLU A N 1
ATOM 775 C CA . GLU A 1 97 ? -22.766 2.492 6.633 1 97.06 97 GLU A CA 1
ATOM 776 C C . GLU A 1 97 ? -23.219 1.892 7.961 1 97.06 97 GLU A C 1
ATOM 778 O O . GLU A 1 97 ? -22.703 0.846 8.375 1 97.06 97 GLU A O 1
ATOM 783 N N . ASN A 1 98 ? -24.062 2.557 8.695 1 95.25 98 ASN A N 1
ATOM 784 C CA . ASN A 1 98 ? -24.672 2.141 9.953 1 95.25 98 ASN A CA 1
ATOM 785 C C . ASN A 1 98 ? -23.641 2.082 11.078 1 95.25 98 ASN A C 1
ATOM 787 O O . ASN A 1 98 ? -23.844 1.408 12.086 1 95.25 98 ASN A O 1
ATOM 791 N N . GLU A 1 99 ? -22.5 2.668 10.891 1 97.19 99 GLU A N 1
ATOM 792 C CA . GLU A 1 99 ? -21.5 2.742 11.945 1 97.19 99 GLU A CA 1
ATOM 793 C C . GLU A 1 99 ? -21.625 4.043 12.734 1 97.19 99 GLU A C 1
ATOM 795 O O . GLU A 1 99 ? -21.766 5.117 12.148 1 97.19 99 GLU A O 1
ATOM 800 N N . THR A 1 100 ? -21.531 3.953 14.016 1 97.25 100 THR A N 1
ATOM 801 C CA . THR A 1 100 ? -21.672 5.121 14.883 1 97.25 100 THR A CA 1
ATOM 802 C C . THR A 1 100 ? -20.312 5.766 15.148 1 97.25 100 THR A C 1
ATOM 804 O O . THR A 1 100 ? -20.219 6.988 15.258 1 97.25 100 THR A O 1
ATOM 807 N N . ASN A 1 101 ? -19.344 4.875 15.312 1 98.44 101 ASN A N 1
ATOM 808 C CA . ASN A 1 101 ? -18 5.418 15.422 1 98.44 101 ASN A CA 1
ATOM 809 C C . ASN A 1 101 ? -17.438 5.828 14.062 1 98.44 101 ASN A C 1
ATOM 811 O O . ASN A 1 101 ? -17.109 4.973 13.242 1 98.44 101 ASN A O 1
ATOM 815 N N . ARG A 1 102 ? -17.344 7.102 13.875 1 98.62 102 ARG A N 1
ATOM 816 C CA . ARG A 1 102 ? -16.859 7.605 12.594 1 98.62 102 ARG A CA 1
ATOM 817 C C . ARG A 1 102 ? -15.602 8.453 12.781 1 98.62 102 ARG A C 1
ATOM 819 O O . ARG A 1 102 ? -15.336 9.359 11.984 1 98.62 102 ARG A O 1
ATOM 826 N N . ASN A 1 103 ? -14.875 8.242 13.875 1 98.88 103 ASN A N 1
ATOM 827 C CA . ASN A 1 103 ? -13.625 8.938 14.164 1 98.88 103 ASN A CA 1
ATOM 828 C C . ASN A 1 103 ? -12.57 8.664 13.102 1 98.88 103 ASN A C 1
ATOM 830 O O . ASN A 1 103 ? -12.398 7.52 12.664 1 98.88 103 ASN A O 1
ATOM 834 N N . ALA A 1 104 ? -11.953 9.719 12.688 1 98.88 104 ALA A N 1
ATOM 835 C CA . ALA A 1 104 ? -10.891 9.641 11.688 1 98.88 104 ALA A CA 1
ATOM 836 C C . ALA A 1 104 ? -9.844 10.719 11.914 1 98.88 104 ALA A C 1
ATOM 838 O O . ALA A 1 104 ? -10.047 11.633 12.719 1 98.88 104 ALA A O 1
ATOM 839 N N . TYR A 1 105 ? -8.734 10.594 11.242 1 98.81 105 TYR A N 1
ATOM 840 C CA . TYR A 1 105 ? -7.723 11.641 11.328 1 98.81 105 TYR A CA 1
ATOM 841 C C . TYR A 1 105 ? -6.801 11.609 10.117 1 98.81 105 TYR A C 1
ATOM 843 O O . TYR A 1 105 ? -6.59 10.555 9.516 1 98.81 105 TYR A O 1
ATOM 851 N N . PHE A 1 106 ? -6.324 12.773 9.828 1 98.5 106 PHE A N 1
ATOM 852 C CA . PHE A 1 106 ? -5.191 12.906 8.914 1 98.5 106 PHE A CA 1
ATOM 853 C C . PHE A 1 106 ? -3.875 12.922 9.688 1 98.5 106 PHE A C 1
ATOM 855 O O . PHE A 1 106 ? -3.805 13.461 10.797 1 98.5 106 PHE A O 1
ATOM 862 N N . LYS A 1 107 ? -2.9 12.336 9.086 1 98.62 107 LYS A N 1
ATOM 863 C CA . LYS A 1 107 ? -1.572 12.32 9.695 1 98.62 107 LYS A CA 1
ATOM 864 C C . LYS A 1 107 ? -0.49 12.602 8.656 1 98.62 107 LYS A C 1
ATOM 866 O O . LYS A 1 107 ? -0.54 12.078 7.539 1 98.62 107 LYS A O 1
ATOM 871 N N . THR A 1 108 ? 0.375 13.438 8.969 1 98.19 108 THR A N 1
ATOM 872 C CA . THR A 1 108 ? 1.576 13.703 8.188 1 98.19 108 THR A CA 1
ATOM 873 C C . THR A 1 108 ? 2.83 13.336 8.977 1 98.19 108 THR A C 1
ATOM 875 O O . THR A 1 108 ? 2.916 13.602 10.172 1 98.19 108 THR A O 1
ATOM 878 N N . VAL A 1 109 ? 3.768 12.727 8.328 1 98.69 109 VAL A N 1
ATOM 879 C CA . VAL A 1 109 ? 5.078 12.453 8.906 1 98.69 109 VAL A CA 1
ATOM 880 C C . VAL A 1 109 ? 6.168 13.062 8.031 1 98.69 109 VAL A C 1
ATOM 882 O O . VAL A 1 109 ? 6.203 12.836 6.82 1 98.69 109 VAL A O 1
ATOM 885 N N . ILE A 1 110 ? 7.035 13.859 8.633 1 98.5 110 ILE A N 1
ATOM 886 C CA . ILE A 1 110 ? 8.219 14.414 7.984 1 98.5 110 ILE A CA 1
ATOM 887 C C . ILE A 1 110 ? 9.461 13.656 8.438 1 98.5 110 ILE A C 1
ATOM 889 O O . ILE A 1 110 ? 9.727 13.539 9.633 1 98.5 110 ILE A O 1
ATOM 893 N N . GLY A 1 111 ? 10.133 13.086 7.516 1 98.5 111 GLY A N 1
ATOM 894 C CA . GLY A 1 111 ? 11.461 12.555 7.793 1 98.5 111 GLY A CA 1
ATOM 895 C C . GLY A 1 111 ? 12.57 13.555 7.531 1 98.5 111 GLY A C 1
ATOM 896 O O . GLY A 1 111 ? 12.602 14.188 6.469 1 98.5 111 GLY A O 1
ATOM 897 N N . TYR A 1 112 ? 13.438 13.734 8.484 1 98.06 112 TYR A N 1
ATOM 898 C CA . TYR A 1 112 ? 14.609 14.602 8.391 1 98.06 112 TYR A CA 1
ATOM 899 C C . TYR A 1 112 ? 15.891 13.82 8.641 1 98.06 112 TYR A C 1
ATOM 901 O O . TYR A 1 112 ? 15.969 13.031 9.586 1 98.06 112 TYR A O 1
ATOM 909 N N . TYR A 1 113 ? 16.844 14.023 7.766 1 97.69 113 TYR A N 1
ATOM 910 C CA . TYR A 1 113 ? 18.141 13.391 7.945 1 97.69 113 TYR A CA 1
ATOM 911 C C . TYR A 1 113 ? 19.266 14.32 7.5 1 97.69 113 TYR A C 1
ATOM 913 O O . TYR A 1 113 ? 19.219 14.875 6.402 1 97.69 113 TYR A O 1
ATOM 921 N N . ASP A 1 114 ? 20.234 14.477 8.375 1 94.56 114 ASP A N 1
ATOM 922 C CA . ASP A 1 114 ? 21.359 15.359 8.078 1 94.56 114 ASP A CA 1
ATOM 923 C C . ASP A 1 114 ? 22.672 14.578 7.98 1 94.56 114 ASP A C 1
ATOM 925 O O . ASP A 1 114 ? 23.75 15.164 7.949 1 94.56 114 ASP A O 1
ATOM 929 N N . GLY A 1 115 ? 22.594 13.227 7.98 1 95.06 115 GLY A N 1
ATOM 930 C CA . GLY A 1 115 ? 23.781 12.398 7.887 1 95.06 115 GLY A CA 1
ATOM 931 C C . GLY A 1 115 ? 24.125 11.703 9.195 1 95.06 115 GLY A C 1
ATOM 932 O O . GLY A 1 115 ? 24.969 10.797 9.219 1 95.06 115 GLY A O 1
ATOM 933 N N . ASP A 1 116 ? 23.484 12.078 10.258 1 93.44 116 ASP A N 1
ATOM 934 C CA . ASP A 1 116 ? 23.812 11.516 11.562 1 93.44 116 ASP A CA 1
ATOM 935 C C . ASP A 1 116 ? 22.641 10.695 12.109 1 93.44 116 ASP A C 1
ATOM 937 O O . ASP A 1 116 ? 22.766 9.477 12.281 1 93.44 116 ASP A O 1
ATOM 941 N N . ASN A 1 117 ? 21.5 11.414 12.352 1 93.31 117 ASN A N 1
ATOM 942 C CA . ASN A 1 117 ? 20.312 10.75 12.891 1 93.31 117 ASN A CA 1
ATOM 943 C C . ASN A 1 117 ? 19.062 11.078 12.07 1 93.31 117 ASN A C 1
ATOM 945 O O . ASN A 1 117 ? 18.906 12.211 11.609 1 93.31 117 ASN A O 1
ATOM 949 N N . ILE A 1 118 ? 18.234 10.047 12.008 1 97.06 118 ILE A N 1
ATOM 950 C CA . ILE A 1 118 ? 16.938 10.273 11.398 1 97.06 118 ILE A CA 1
ATOM 951 C C . ILE A 1 118 ? 15.961 10.805 12.445 1 97.06 118 ILE A C 1
ATOM 953 O O . ILE A 1 118 ? 15.867 10.266 13.547 1 97.06 118 ILE A O 1
ATOM 957 N N . LYS A 1 119 ? 15.281 11.852 12.125 1 98.12 119 LYS A N 1
ATOM 958 C CA . LYS A 1 119 ? 14.227 12.398 12.977 1 98.12 119 LYS A CA 1
ATOM 959 C C . LYS A 1 119 ? 12.891 12.422 12.25 1 98.12 119 LYS A C 1
ATOM 961 O O . LYS A 1 119 ? 12.836 12.742 11.062 1 98.12 119 LYS A O 1
ATOM 966 N N . LEU A 1 120 ? 11.93 12.062 12.969 1 98.75 120 LEU A N 1
ATOM 967 C CA . LEU A 1 120 ? 10.578 12.086 12.43 1 98.75 120 LEU A CA 1
ATOM 968 C C . LEU A 1 120 ? 9.711 13.102 13.172 1 98.75 120 LEU A C 1
ATOM 970 O O . LEU A 1 120 ? 9.789 13.195 14.398 1 98.75 120 LEU A O 1
ATOM 974 N N . PHE A 1 121 ? 8.953 13.867 12.484 1 98.69 121 PHE A N 1
ATOM 975 C CA . PHE A 1 121 ? 8.016 14.836 13.039 1 98.69 121 PHE A CA 1
ATOM 976 C C . PHE A 1 121 ? 6.602 14.562 12.539 1 98.69 121 PHE A C 1
ATOM 978 O O . PHE A 1 121 ? 6.379 14.375 11.344 1 98.69 121 PHE A O 1
ATOM 985 N N . THR A 1 122 ? 5.695 14.539 13.43 1 98.62 122 THR A N 1
ATOM 986 C CA . THR A 1 122 ? 4.348 14.094 13.102 1 98.62 122 THR A CA 1
ATOM 987 C C . THR A 1 122 ? 3.332 15.195 13.375 1 98.62 122 THR A C 1
ATOM 989 O O . THR A 1 122 ? 3.443 15.922 14.367 1 98.62 122 THR A O 1
ATOM 992 N N . GLY A 1 123 ? 2.391 15.367 12.508 1 98.31 123 GLY A N 1
ATOM 993 C CA . GLY A 1 123 ? 1.209 16.203 12.672 1 98.31 123 GLY A CA 1
ATOM 994 C C . GLY A 1 123 ? -0.086 15.445 12.43 1 98.31 123 GLY A C 1
ATOM 995 O O . GLY A 1 123 ? -0.191 14.672 11.477 1 98.31 123 GLY A O 1
ATOM 996 N N . ILE A 1 124 ? -1.023 15.695 13.297 1 98.44 124 ILE A N 1
ATOM 997 C CA . ILE A 1 124 ? -2.297 14.984 13.211 1 98.44 124 ILE A CA 1
ATOM 998 C C . ILE A 1 124 ? -3.449 15.984 13.32 1 98.44 124 ILE A C 1
ATOM 1000 O O . ILE A 1 124 ? -3.371 16.953 14.07 1 98.44 124 ILE A O 1
ATOM 1004 N N . VAL A 1 125 ? -4.449 15.789 12.555 1 97.88 125 VAL A N 1
ATOM 1005 C CA . VAL A 1 125 ? -5.727 16.469 12.734 1 97.88 125 VAL A CA 1
ATOM 1006 C C . VAL A 1 125 ? -6.848 15.438 12.883 1 97.88 125 VAL A C 1
ATOM 1008 O O . VAL A 1 125 ? -7.09 14.641 11.977 1 97.88 125 VAL A O 1
ATOM 1011 N N . LYS A 1 126 ? -7.469 15.461 14.008 1 98.38 126 LYS A N 1
ATOM 1012 C CA . LYS A 1 126 ? -8.539 14.516 14.305 1 98.38 126 LYS A CA 1
ATOM 1013 C C . LYS A 1 126 ? -9.891 15.062 13.859 1 98.38 126 LYS A C 1
ATOM 1015 O O . LYS A 1 126 ? -10.078 16.281 13.766 1 98.38 126 LYS A O 1
ATOM 1020 N N . GLY A 1 127 ? -10.812 14.211 13.578 1 98.62 127 GLY A N 1
ATOM 1021 C CA . GLY A 1 127 ? -12.172 14.562 13.195 1 98.62 127 GLY A CA 1
ATOM 1022 C C . GLY A 1 127 ? -13.062 13.352 13 1 98.62 127 GLY A C 1
ATOM 1023 O O . GLY A 1 127 ? -12.859 12.312 13.633 1 98.62 127 GLY A O 1
ATOM 1024 N N . THR A 1 128 ? -14.125 13.562 12.258 1 98.75 128 THR A N 1
ATOM 1025 C CA . THR A 1 128 ? -15.078 12.492 11.961 1 98.75 128 THR A CA 1
ATOM 1026 C C . THR A 1 128 ? -15.414 12.469 10.477 1 98.75 128 THR A C 1
ATOM 1028 O O . THR A 1 128 ? -15.203 13.461 9.766 1 98.75 128 THR A O 1
ATOM 1031 N N . ILE A 1 129 ? -15.859 11.359 10.055 1 98.81 129 ILE A N 1
ATOM 1032 C CA . ILE A 1 129 ? -16.297 11.211 8.672 1 98.81 129 ILE A CA 1
ATOM 1033 C C . ILE A 1 129 ? -17.781 11.57 8.562 1 98.81 129 ILE A C 1
ATOM 1035 O O . ILE A 1 129 ? -18.609 11.039 9.305 1 98.81 129 ILE A O 1
ATOM 1039 N N . SER A 1 130 ? -18.109 12.43 7.664 1 98.19 130 SER A N 1
ATOM 1040 C CA . SER A 1 130 ? -19.5 12.805 7.395 1 98.19 130 SER A CA 1
ATOM 1041 C C . SER A 1 130 ? -20.297 11.633 6.824 1 98.19 130 SER A C 1
ATOM 1043 O O . SER A 1 130 ? -19.703 10.664 6.336 1 98.19 130 SER A O 1
ATOM 1045 N N . THR A 1 131 ? -21.625 11.703 6.883 1 97.56 131 THR A N 1
ATOM 1046 C CA . THR A 1 131 ? -22.484 10.656 6.336 1 97.56 131 THR A CA 1
ATOM 1047 C C . THR A 1 131 ? -22.703 10.867 4.84 1 97.56 131 THR A C 1
ATOM 1049 O O . THR A 1 131 ? -23.188 9.969 4.148 1 97.56 131 THR A O 1
ATOM 1052 N N . GLU A 1 132 ? -22.344 12.07 4.414 1 97.31 132 GLU A N 1
ATOM 1053 C CA . GLU A 1 132 ? -22.5 12.422 3.008 1 97.31 132 GLU A CA 1
ATOM 1054 C C . GLU A 1 132 ? -21.281 13.164 2.479 1 97.31 132 GLU A C 1
ATOM 1056 O O . GLU A 1 132 ? -20.469 13.68 3.256 1 97.31 132 GLU A O 1
ATOM 1061 N N . ILE A 1 133 ? -21.172 13.133 1.164 1 97.69 133 ILE A N 1
ATOM 1062 C CA . ILE A 1 133 ? -20.109 13.906 0.519 1 97.69 133 ILE A CA 1
ATOM 1063 C C . ILE A 1 133 ? -20.547 15.367 0.406 1 97.69 133 ILE A C 1
ATOM 1065 O O . ILE A 1 133 ? -21.594 15.664 -0.167 1 97.69 133 ILE A O 1
ATOM 1069 N N . LYS A 1 134 ? -19.844 16.188 1.039 1 96.44 134 LYS A N 1
ATOM 1070 C CA . LYS A 1 134 ? -20.078 17.625 0.989 1 96.44 134 LYS A CA 1
ATOM 1071 C C . LYS A 1 134 ? -18.875 18.375 0.443 1 96.44 134 LYS A C 1
ATOM 1073 O O . LYS A 1 134 ? -17.844 18.469 1.116 1 96.44 134 LYS A O 1
ATOM 1078 N N . ASP A 1 135 ? -19.062 18.844 -0.761 1 92.31 135 ASP A N 1
ATOM 1079 C CA . ASP A 1 135 ? -17.969 19.531 -1.446 1 92.31 135 ASP A CA 1
ATOM 1080 C C . ASP A 1 135 ? -18.328 21 -1.727 1 92.31 135 ASP A C 1
ATOM 1082 O O . ASP A 1 135 ? -19.25 21.281 -2.49 1 92.31 135 ASP A O 1
ATOM 1086 N N . GLY A 1 136 ? -17.641 21.891 -1.084 1 90.31 136 GLY A N 1
ATOM 1087 C CA . GLY A 1 136 ? -17.844 23.312 -1.288 1 90.31 136 GLY A CA 1
ATOM 1088 C C . GLY A 1 136 ? -16.859 23.922 -2.279 1 90.31 136 GLY A C 1
ATOM 1089 O O . GLY A 1 136 ? -16.859 25.141 -2.48 1 90.31 136 GLY A O 1
ATOM 1090 N N . GLY A 1 137 ? -15.969 23.016 -2.859 1 90.19 137 GLY A N 1
ATOM 1091 C CA . GLY A 1 137 ? -15.039 23.453 -3.893 1 90.19 137 GLY A CA 1
ATOM 1092 C C . GLY A 1 137 ? -13.656 23.766 -3.357 1 90.19 137 GLY A C 1
ATOM 1093 O O . GLY A 1 137 ? -12.781 24.203 -4.105 1 90.19 137 GLY A O 1
ATOM 1094 N N . PHE A 1 138 ? -13.328 23.688 -2.084 1 85.62 138 PHE A N 1
ATOM 1095 C CA . PHE A 1 138 ? -12.07 24.109 -1.474 1 85.62 138 PHE A CA 1
ATOM 1096 C C . PHE A 1 138 ? -11.227 22.891 -1.095 1 85.62 138 PHE A C 1
ATOM 1098 O O . PHE A 1 138 ? -10.258 23.016 -0.344 1 85.62 138 PHE A O 1
ATOM 1105 N N . GLY A 1 139 ? -11.461 21.75 -1.747 1 88.31 139 GLY A N 1
ATOM 1106 C CA . GLY A 1 139 ? -10.703 20.578 -1.325 1 88.31 139 GLY A CA 1
ATOM 1107 C C . GLY A 1 139 ? -10.75 19.453 -2.33 1 88.31 139 GLY A C 1
ATOM 1108 O O . GLY A 1 139 ? -11.289 19.609 -3.428 1 88.31 139 GLY A O 1
ATOM 1109 N N . PHE A 1 140 ? -9.969 18.438 -1.81 1 90.5 140 PHE A N 1
ATOM 1110 C CA . PHE A 1 140 ? -9.906 17.266 -2.68 1 90.5 140 PHE A CA 1
ATOM 1111 C C . PHE A 1 140 ? -10.008 15.984 -1.869 1 90.5 140 PHE A C 1
ATOM 1113 O O . PHE A 1 140 ? -9.953 16.016 -0.638 1 90.5 140 PHE A O 1
ATOM 1120 N N . ALA A 1 141 ? -10.266 14.938 -2.607 1 95 141 ALA A N 1
ATOM 1121 C CA . ALA A 1 141 ? -10.227 13.586 -2.066 1 95 141 ALA A CA 1
ATOM 1122 C C . ALA A 1 141 ? -11.062 13.477 -0.795 1 95 141 ALA A C 1
ATOM 1124 O O . ALA A 1 141 ? -12.266 13.758 -0.81 1 95 141 ALA A O 1
ATOM 1125 N N . TYR A 1 142 ? -10.391 13.211 0.317 1 97.94 142 TYR A N 1
ATOM 1126 C CA . TYR A 1 142 ? -11.117 12.898 1.542 1 97.94 142 TYR A CA 1
ATOM 1127 C C . TYR A 1 142 ? -11.648 14.164 2.207 1 97.94 142 TYR A C 1
ATOM 1129 O O . TYR A 1 142 ? -12.461 14.094 3.133 1 97.94 142 TYR A O 1
ATOM 1137 N N . ASP A 1 143 ? -11.234 15.273 1.732 1 97.12 143 ASP A N 1
ATOM 1138 C CA . ASP A 1 143 ? -11.664 16.547 2.299 1 97.12 143 ASP A CA 1
ATOM 1139 C C . ASP A 1 143 ? -13.188 16.656 2.311 1 97.12 143 ASP A C 1
ATOM 1141 O O . ASP A 1 143 ? -13.758 17.297 3.195 1 97.12 143 ASP A O 1
ATOM 1145 N N . SER A 1 144 ? -13.812 16.078 1.382 1 98.19 144 SER A N 1
ATOM 1146 C CA . SER A 1 144 ? -15.25 16.25 1.192 1 98.19 144 SER A CA 1
ATOM 1147 C C . SER A 1 144 ? -16.047 15.375 2.158 1 98.19 144 SER A C 1
ATOM 1149 O O . SER A 1 144 ? -17.266 15.484 2.23 1 98.19 144 SER A O 1
ATOM 1151 N N . ILE A 1 145 ? -15.344 14.555 2.963 1 98.69 145 ILE A N 1
ATOM 1152 C CA . ILE A 1 145 ? -16.094 13.727 3.902 1 98.69 145 ILE A CA 1
ATOM 1153 C C . ILE A 1 145 ? -15.523 13.898 5.309 1 98.69 145 ILE A C 1
ATOM 1155 O O . ILE A 1 145 ? -16.016 13.297 6.266 1 98.69 145 ILE A O 1
ATOM 1159 N N . PHE A 1 146 ? -14.5 14.648 5.5 1 98.62 146 PHE A N 1
ATOM 1160 C CA . PHE A 1 146 ? -13.836 14.781 6.789 1 98.62 146 PHE A CA 1
ATOM 1161 C C . PHE A 1 146 ? -14.25 16.078 7.48 1 98.62 146 PHE A C 1
ATOM 1163 O O . PHE A 1 146 ? -14.094 17.172 6.922 1 98.62 146 PHE A O 1
ATOM 1170 N N . ILE A 1 147 ? -14.734 15.969 8.648 1 98.25 147 ILE A N 1
ATOM 1171 C CA . ILE A 1 147 ? -15.094 17.109 9.492 1 98.25 147 ILE A CA 1
ATOM 1172 C C . ILE A 1 147 ? -14.125 17.203 10.664 1 98.25 147 ILE A C 1
ATOM 1174 O O . ILE A 1 147 ? -14.156 16.375 11.578 1 98.25 147 ILE A O 1
ATOM 1178 N N . PRO A 1 148 ? -13.289 18.234 10.672 1 97.94 148 PRO A N 1
ATOM 1179 C CA . PRO A 1 148 ? -12.336 18.359 11.781 1 97.94 148 PRO A CA 1
ATOM 1180 C C . PRO A 1 148 ? -13.023 18.547 13.133 1 97.94 148 PRO A C 1
ATOM 1182 O O . PRO A 1 148 ? -14.141 19.078 13.188 1 97.94 148 PRO A O 1
ATOM 1185 N N . GLU A 1 149 ? -12.336 18.078 14.156 1 97.25 149 GLU A N 1
ATOM 1186 C CA . GLU A 1 149 ? -12.859 18.219 15.508 1 97.25 149 GLU A CA 1
ATOM 1187 C C . GLU A 1 149 ? -13.227 19.672 15.812 1 97.25 149 GLU A C 1
ATOM 1189 O O . GLU A 1 149 ? -12.461 20.594 15.516 1 97.25 149 GLU A O 1
ATOM 1194 N N . GLY A 1 150 ? -14.406 19.844 16.344 1 95.5 150 GLY A N 1
ATOM 1195 C CA . GLY A 1 150 ? -14.852 21.172 16.734 1 95.5 150 GLY A CA 1
ATOM 1196 C C . GLY A 1 150 ? -15.477 21.953 15.586 1 95.5 150 GLY A C 1
ATOM 1197 O O . GLY A 1 150 ? -15.836 23.125 15.75 1 95.5 150 GLY A O 1
ATOM 1198 N N . LYS A 1 151 ? -15.602 21.344 14.445 1 96 151 LYS A N 1
ATOM 1199 C CA . LYS A 1 151 ? -16.203 22 13.289 1 96 151 LYS A CA 1
ATOM 1200 C C . LYS A 1 151 ? -17.469 21.281 12.844 1 96 151 LYS A C 1
ATOM 1202 O O . LYS A 1 151 ? -17.781 20.188 13.344 1 96 151 LYS A O 1
ATOM 1207 N N . THR A 1 152 ? -18.234 21.922 11.969 1 95.81 152 THR A N 1
ATOM 1208 C CA . THR A 1 152 ? -19.469 21.328 11.453 1 95.81 152 THR A CA 1
ATOM 1209 C C . THR A 1 152 ? -19.375 21.156 9.938 1 95.81 152 THR A C 1
ATOM 1211 O O . THR A 1 152 ? -20.25 20.516 9.328 1 95.81 152 THR A O 1
ATOM 1214 N N . LYS A 1 153 ? -18.297 21.719 9.414 1 95.94 153 LYS A N 1
ATOM 1215 C CA . LYS A 1 153 ? -18.094 21.672 7.973 1 95.94 153 LYS A CA 1
ATOM 1216 C C . LYS A 1 153 ? -16.953 20.719 7.613 1 95.94 153 LYS A C 1
ATOM 1218 O O . LYS A 1 153 ? -16.016 20.547 8.391 1 95.94 153 LYS A O 1
ATOM 1223 N N . THR A 1 154 ? -17.125 20.141 6.406 1 97.56 154 THR A N 1
ATOM 1224 C CA . THR A 1 154 ? -16.016 19.328 5.91 1 97.56 154 THR A CA 1
ATOM 1225 C C . THR A 1 154 ? -14.844 20.203 5.488 1 97.56 154 THR A C 1
ATOM 1227 O O . THR A 1 154 ? -15.008 21.406 5.258 1 97.56 154 THR A O 1
ATOM 1230 N N . PHE A 1 155 ? -13.672 19.594 5.375 1 96.81 155 PHE A N 1
ATOM 1231 C CA . PHE A 1 155 ? -12.5 20.312 4.879 1 96.81 155 PHE A CA 1
ATOM 1232 C C . PHE A 1 155 ? -12.773 20.922 3.51 1 96.81 155 PHE A C 1
ATOM 1234 O O . PHE A 1 155 ? -12.289 22.016 3.203 1 96.81 155 PHE A O 1
ATOM 1241 N N . ALA A 1 156 ? -13.523 20.25 2.678 1 96.25 156 ALA A N 1
ATOM 1242 C CA . ALA A 1 156 ? -13.797 20.734 1.324 1 96.25 156 ALA A CA 1
ATOM 1243 C C . ALA A 1 156 ? -14.727 21.938 1.343 1 96.25 156 ALA A C 1
ATOM 1245 O O . ALA A 1 156 ? -14.883 22.625 0.331 1 96.25 156 ALA A O 1
ATOM 1246 N N . GLU A 1 157 ? -15.344 22.203 2.453 1 96.69 157 GLU A N 1
ATOM 1247 C CA . GLU A 1 157 ? -16.234 23.344 2.604 1 96.69 157 GLU A CA 1
ATOM 1248 C C . GLU A 1 157 ? -15.516 24.516 3.275 1 96.69 157 GLU A C 1
ATOM 1250 O O . GLU A 1 157 ? -16.109 25.578 3.465 1 96.69 157 GLU A O 1
ATOM 1255 N N . MET A 1 158 ? -14.297 24.328 3.629 1 94.19 158 MET A N 1
ATOM 1256 C CA . MET A 1 158 ? -13.508 25.359 4.305 1 94.19 158 MET A CA 1
ATOM 1257 C C . MET A 1 158 ? -12.516 26 3.342 1 94.19 158 MET A C 1
ATOM 1259 O O . MET A 1 158 ? -11.93 25.312 2.504 1 94.19 158 MET A O 1
ATOM 1263 N N . THR A 1 159 ? -12.281 27.219 3.564 1 90.31 159 THR A N 1
ATOM 1264 C CA . THR A 1 159 ? -11.297 27.922 2.746 1 90.31 159 THR A CA 1
ATOM 1265 C C . THR A 1 159 ? -9.883 27.484 3.119 1 90.31 159 THR A C 1
ATOM 1267 O O . THR A 1 159 ? -9.672 26.875 4.168 1 90.31 159 THR A O 1
ATOM 1270 N N . THR A 1 160 ? -8.961 27.766 2.205 1 84.5 160 THR A N 1
ATOM 1271 C CA . THR A 1 160 ? -7.562 27.438 2.445 1 84.5 160 THR A CA 1
ATOM 1272 C C . THR A 1 160 ? -7.074 28.062 3.75 1 84.5 160 THR A C 1
ATOM 1274 O O . THR A 1 160 ? -6.324 27.453 4.5 1 84.5 160 THR A O 1
ATOM 1277 N N . GLU A 1 161 ? -7.516 29.266 4.012 1 85.69 161 GLU A N 1
ATOM 1278 C CA . GLU A 1 161 ? -7.125 29.984 5.219 1 85.69 161 GLU A CA 1
ATOM 1279 C C . GLU A 1 161 ? -7.648 29.297 6.473 1 85.69 161 GLU A C 1
ATOM 1281 O O . GLU A 1 161 ? -6.918 29.141 7.453 1 85.69 161 GLU A O 1
ATOM 1286 N N . GLU A 1 162 ? -8.867 28.859 6.465 1 87 162 GLU A N 1
ATOM 1287 C CA . GLU A 1 162 ? -9.469 28.141 7.582 1 87 162 GLU A CA 1
ATOM 1288 C C . GLU A 1 162 ? -8.758 26.812 7.848 1 87 162 GLU A C 1
ATOM 1290 O O . GLU A 1 162 ? -8.461 26.484 8.992 1 87 162 GLU A O 1
ATOM 1295 N N . LYS A 1 163 ? -8.398 26.109 6.77 1 86.75 163 LYS A N 1
ATOM 1296 C CA . LYS A 1 163 ? -7.766 24.797 6.879 1 86.75 163 LYS A CA 1
ATOM 1297 C C . LYS A 1 163 ? -6.344 24.922 7.418 1 86.75 163 LYS A C 1
ATOM 1299 O O . LYS A 1 163 ? -5.883 24.047 8.156 1 86.75 163 LYS A O 1
ATOM 1304 N N . SER A 1 164 ? -5.715 25.922 6.961 1 82.94 164 SER A N 1
ATOM 1305 C CA . SER A 1 164 ? -4.312 26.094 7.316 1 82.94 164 SER A CA 1
ATOM 1306 C C . SER A 1 164 ? -4.133 26.188 8.828 1 82.94 164 SER A C 1
ATOM 1308 O O . SER A 1 164 ? -3.084 25.812 9.359 1 82.94 164 SER A O 1
ATOM 1310 N N . GLU A 1 165 ? -5.129 26.578 9.562 1 84.31 165 GLU A N 1
ATOM 1311 C CA . GLU A 1 165 ? -5.047 26.734 11.008 1 84.31 165 GLU A CA 1
ATOM 1312 C C . GLU A 1 165 ? -5.02 25.391 11.711 1 84.31 165 GLU A C 1
ATOM 1314 O O . GLU A 1 165 ? -4.508 25.266 12.828 1 84.31 165 GLU A O 1
ATOM 1319 N N . ILE A 1 166 ? -5.508 24.375 11.047 1 86.81 166 ILE A N 1
ATOM 1320 C CA . ILE A 1 166 ? -5.641 23.094 11.742 1 86.81 166 ILE A CA 1
ATOM 1321 C C . ILE A 1 166 ? -5.059 21.984 10.883 1 86.81 166 ILE A C 1
ATOM 1323 O O . ILE A 1 166 ? -5.383 20.812 11.078 1 86.81 166 ILE A O 1
ATOM 1327 N N . SER A 1 167 ? -4.207 22.297 10.062 1 90.25 167 SER A N 1
ATOM 1328 C CA . SER A 1 167 ? -3.67 21.359 9.086 1 90.25 167 SER A CA 1
ATOM 1329 C C . SER A 1 167 ? -2.682 20.391 9.727 1 90.25 167 SER A C 1
ATOM 1331 O O . SER A 1 167 ? -1.865 20.797 10.562 1 90.25 167 SER A O 1
ATOM 1333 N N . HIS A 1 168 ? -2.811 19.094 9.414 1 95.06 168 HIS A N 1
ATOM 1334 C CA . HIS A 1 168 ? -1.865 18.078 9.867 1 95.06 168 HIS A CA 1
ATOM 1335 C C . HIS A 1 168 ? -0.463 18.359 9.336 1 95.06 168 HIS A C 1
ATOM 1337 O O . HIS A 1 168 ? 0.526 18.141 10.039 1 95.06 168 HIS A O 1
ATOM 1343 N N . ARG A 1 169 ? -0.357 18.844 8.172 1 94.69 169 ARG A N 1
ATOM 1344 C CA . ARG A 1 169 ? 0.943 19.172 7.594 1 94.69 169 ARG A CA 1
ATOM 1345 C C . ARG A 1 169 ? 1.602 20.328 8.336 1 94.69 169 ARG A C 1
ATOM 1347 O O . ARG A 1 169 ? 2.787 20.266 8.672 1 94.69 169 ARG A O 1
ATOM 1354 N N . LYS A 1 170 ? 0.85 21.375 8.594 1 93.69 170 LYS A N 1
ATOM 1355 C CA . LYS A 1 170 ? 1.367 22.516 9.344 1 93.69 170 LYS A CA 1
ATOM 1356 C C . LYS A 1 170 ? 1.905 22.078 10.703 1 93.69 170 LYS A C 1
ATOM 1358 O O . LYS A 1 170 ? 2.988 22.5 11.117 1 93.69 170 LYS A O 1
ATOM 1363 N N . ARG A 1 171 ? 1.147 21.281 11.352 1 96.38 171 ARG A N 1
ATOM 1364 C CA . ARG A 1 171 ? 1.537 20.797 12.672 1 96.38 171 ARG A CA 1
ATOM 1365 C C . ARG A 1 171 ? 2.854 20.031 12.617 1 96.38 171 ARG A C 1
ATOM 1367 O O . ARG A 1 171 ? 3.695 20.172 13.508 1 96.38 171 ARG A O 1
ATOM 1374 N N . ALA A 1 172 ? 2.994 19.188 11.609 1 97.75 172 ALA A N 1
ATOM 1375 C CA . ALA A 1 172 ? 4.25 18.453 11.43 1 97.75 172 ALA A CA 1
ATOM 1376 C C . ALA A 1 172 ? 5.414 19.422 11.219 1 97.75 172 ALA A C 1
ATOM 1378 O O . ALA A 1 172 ? 6.484 19.25 11.805 1 97.75 172 ALA A O 1
ATOM 1379 N N . PHE A 1 173 ? 5.207 20.469 10.461 1 96.38 173 PHE A N 1
ATOM 1380 C CA . PHE A 1 173 ? 6.27 21.422 10.18 1 96.38 173 PHE A CA 1
ATOM 1381 C C . PHE A 1 173 ? 6.578 22.266 11.406 1 96.38 173 PHE A C 1
ATOM 1383 O O . PHE A 1 173 ? 7.723 22.672 11.617 1 96.38 173 PHE A O 1
ATOM 1390 N N . TYR A 1 174 ? 5.582 22.516 12.219 1 95.88 174 TYR A N 1
ATOM 1391 C CA . TYR A 1 174 ? 5.852 23.234 13.461 1 95.88 174 TYR A CA 1
ATOM 1392 C C . TYR A 1 174 ? 6.762 22.422 14.367 1 95.88 174 TYR A C 1
ATOM 1394 O O . TYR A 1 174 ? 7.648 22.969 15.031 1 95.88 174 TYR A O 1
ATOM 1402 N N . GLU A 1 175 ? 6.488 21.125 14.383 1 97.06 175 GLU A N 1
ATOM 1403 C CA . GLU A 1 175 ? 7.379 20.266 15.164 1 97.06 175 GLU A CA 1
ATOM 1404 C C . GLU A 1 175 ? 8.805 20.328 14.625 1 97.06 175 GLU A C 1
ATOM 1406 O O . GLU A 1 175 ? 9.766 20.359 15.398 1 97.06 175 GLU A O 1
ATOM 1411 N N . LEU A 1 176 ? 8.977 20.281 13.336 1 96.5 176 LEU A N 1
ATOM 1412 C CA . LEU A 1 176 ? 10.289 20.406 12.719 1 96.5 176 LEU A CA 1
ATOM 1413 C C . LEU A 1 176 ? 10.93 21.75 13.047 1 96.5 176 LEU A C 1
ATOM 1415 O O . LEU A 1 176 ? 12.109 21.797 13.414 1 96.5 176 LEU A O 1
ATOM 1419 N N . LYS A 1 177 ? 10.156 22.797 12.914 1 95.75 177 LYS A N 1
ATOM 1420 C CA . LYS A 1 177 ? 10.633 24.141 13.242 1 95.75 177 LYS A CA 1
ATOM 1421 C C . LYS A 1 177 ? 11.195 24.188 14.664 1 95.75 177 LYS A C 1
ATOM 1423 O O . LYS A 1 177 ? 12.305 24.688 14.875 1 95.75 177 LYS A O 1
ATOM 1428 N N . ASN A 1 178 ? 10.391 23.656 15.594 1 96.06 178 ASN A N 1
ATOM 1429 C CA . ASN A 1 178 ? 10.82 23.656 17 1 96.06 178 ASN A CA 1
ATOM 1430 C C . ASN A 1 178 ? 12.148 22.922 17.172 1 96.06 178 ASN A C 1
ATOM 1432 O O . ASN A 1 178 ? 13 23.359 17.953 1 96.06 178 ASN A O 1
ATOM 1436 N N . TYR A 1 179 ? 12.281 21.859 16.531 1 94.81 179 TYR A N 1
ATOM 1437 C CA . TYR A 1 179 ? 13.523 21.094 16.578 1 94.81 179 TYR A CA 1
ATOM 1438 C C . TYR A 1 179 ? 14.695 21.906 16.047 1 94.81 179 TYR A C 1
ATOM 1440 O O . TYR A 1 179 ? 15.75 21.969 16.672 1 94.81 179 TYR A O 1
ATOM 1448 N N . LEU A 1 180 ? 14.508 22.562 14.883 1 91.25 180 LEU A N 1
ATOM 1449 C CA . LEU A 1 180 ? 15.57 23.297 14.219 1 91.25 180 LEU A CA 1
ATOM 1450 C C . LEU A 1 180 ? 15.977 24.516 15.047 1 91.25 180 LEU A C 1
ATOM 1452 O O . LEU A 1 180 ? 17.156 24.906 15.055 1 91.25 180 LEU A O 1
ATOM 1456 N N . GLU A 1 181 ? 15.039 25.094 15.727 1 92.12 181 GLU A N 1
ATOM 1457 C CA . GLU A 1 181 ? 15.312 26.266 16.547 1 92.12 181 GLU A CA 1
ATOM 1458 C C . GLU A 1 181 ? 16.141 25.891 17.766 1 92.12 181 GLU A C 1
ATOM 1460 O O . GLU A 1 181 ? 16.812 26.75 18.359 1 92.12 181 GLU A O 1
ATOM 1465 N N . ASN A 1 182 ? 16.125 24.656 18.125 1 89.62 182 ASN A N 1
ATOM 1466 C CA . ASN A 1 182 ? 16.828 24.219 19.328 1 89.62 182 ASN A CA 1
ATOM 1467 C C . ASN A 1 182 ? 18.125 23.5 18.984 1 89.62 182 ASN A C 1
ATOM 1469 O O . ASN A 1 182 ? 18.766 22.906 19.859 1 89.62 182 ASN A O 1
ATOM 1473 N N . LEU A 1 183 ? 18.453 23.438 17.75 1 81.75 183 LEU A N 1
ATOM 1474 C CA . LEU A 1 183 ? 19.75 22.922 17.344 1 81.75 183 LEU A CA 1
ATOM 1475 C C . LEU A 1 183 ? 20.844 23.969 17.562 1 81.75 183 LEU A C 1
ATOM 1477 O O . LEU A 1 183 ? 20.625 25.156 17.344 1 81.75 183 LEU A O 1
ATOM 1481 N N . MET B 1 1 ? 20.875 -26.062 -12.922 1 85.69 1 MET B N 1
ATOM 1482 C CA . MET B 1 1 ? 20.969 -24.641 -12.57 1 85.69 1 MET B CA 1
ATOM 1483 C C . MET B 1 1 ? 20.391 -24.375 -11.195 1 85.69 1 MET B C 1
ATOM 1485 O O . MET B 1 1 ? 19.469 -25.078 -10.758 1 85.69 1 MET B O 1
ATOM 1489 N N . LYS B 1 2 ? 20.984 -23.453 -10.391 1 92.19 2 LYS B N 1
ATOM 1490 C CA . LYS B 1 2 ? 20.5 -23.156 -9.047 1 92.19 2 LYS B CA 1
ATOM 1491 C C . LYS B 1 2 ? 19.938 -21.734 -8.961 1 92.19 2 LYS B C 1
ATOM 1493 O O . LYS B 1 2 ? 20.547 -20.797 -9.477 1 92.19 2 LYS B O 1
ATOM 1498 N N . ILE B 1 3 ? 18.766 -21.609 -8.344 1 93.38 3 ILE B N 1
ATOM 1499 C CA . ILE B 1 3 ? 18.156 -20.312 -8.156 1 93.38 3 ILE B CA 1
ATOM 1500 C C . ILE B 1 3 ? 17.797 -20.109 -6.684 1 93.38 3 ILE B C 1
ATOM 1502 O O . ILE B 1 3 ? 17.328 -21.047 -6.023 1 93.38 3 ILE B O 1
ATOM 1506 N N . TYR B 1 4 ? 18.094 -18.953 -6.211 1 97.12 4 TYR B N 1
ATOM 1507 C CA . TYR B 1 4 ? 17.797 -18.625 -4.824 1 97.12 4 TYR B CA 1
ATOM 1508 C C . TYR B 1 4 ? 16.469 -17.891 -4.707 1 97.12 4 TYR B C 1
ATOM 1510 O O . TYR B 1 4 ? 16.172 -16.984 -5.5 1 97.12 4 TYR B O 1
ATOM 1518 N N . PHE B 1 5 ? 15.633 -18.297 -3.775 1 98.12 5 PHE B N 1
ATOM 1519 C CA . PHE B 1 5 ? 14.289 -17.75 -3.572 1 98.12 5 PHE B CA 1
ATOM 1520 C C . PHE B 1 5 ? 14.211 -17 -2.252 1 98.12 5 PHE B C 1
ATOM 1522 O O . PHE B 1 5 ? 14.219 -17.609 -1.18 1 98.12 5 PHE B O 1
ATOM 1529 N N . ALA B 1 6 ? 14.117 -15.664 -2.369 1 98 6 ALA B N 1
ATOM 1530 C CA . ALA B 1 6 ? 14.047 -14.82 -1.176 1 98 6 ALA B CA 1
ATOM 1531 C C . ALA B 1 6 ? 12.625 -14.773 -0.622 1 98 6 ALA B C 1
ATOM 1533 O O . ALA B 1 6 ? 11.844 -13.891 -0.978 1 98 6 ALA B O 1
ATOM 1534 N N . THR B 1 7 ? 12.359 -15.703 0.277 1 97 7 THR B N 1
ATOM 1535 C CA . THR B 1 7 ? 11.055 -15.766 0.937 1 97 7 THR B CA 1
ATOM 1536 C C . THR B 1 7 ? 11.172 -16.453 2.297 1 97 7 THR B C 1
ATOM 1538 O O . THR B 1 7 ? 12.031 -17.312 2.496 1 97 7 THR B O 1
ATOM 1541 N N . GLY B 1 8 ? 10.383 -15.938 3.225 1 93.5 8 GLY B N 1
ATOM 1542 C CA . GLY B 1 8 ? 10.281 -16.641 4.496 1 93.5 8 GLY B CA 1
ATOM 1543 C C . GLY B 1 8 ? 9.156 -17.641 4.539 1 93.5 8 GLY B C 1
ATOM 1544 O O . GLY B 1 8 ? 8.938 -18.312 5.559 1 93.5 8 GLY B O 1
ATOM 1545 N N . ASN B 1 9 ? 8.445 -17.828 3.479 1 92.31 9 ASN B N 1
ATOM 1546 C CA . ASN B 1 9 ? 7.281 -18.703 3.418 1 92.31 9 ASN B CA 1
ATOM 1547 C C . ASN B 1 9 ? 7.637 -20.078 2.861 1 92.31 9 ASN B C 1
ATOM 1549 O O . ASN B 1 9 ? 7.852 -20.234 1.657 1 92.31 9 ASN B O 1
ATOM 1553 N N . GLN B 1 10 ? 7.543 -21.062 3.707 1 92.69 10 GLN B N 1
ATOM 1554 C CA . GLN B 1 10 ? 7.957 -22.406 3.314 1 92.69 10 GLN B CA 1
ATOM 1555 C C . GLN B 1 10 ? 7.004 -23 2.285 1 92.69 10 GLN B C 1
ATOM 1557 O O . GLN B 1 10 ? 7.418 -23.766 1.41 1 92.69 10 GLN B O 1
ATOM 1562 N N . ASN B 1 11 ? 5.746 -22.656 2.369 1 87.75 11 ASN B N 1
ATOM 1563 C CA . ASN B 1 11 ? 4.777 -23.172 1.408 1 87.75 11 ASN B CA 1
ATOM 1564 C C . ASN B 1 11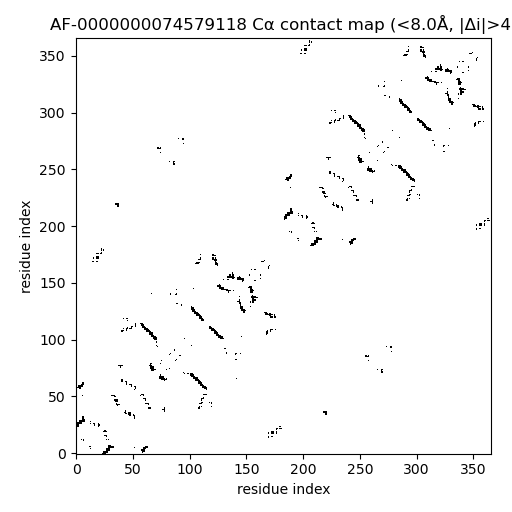 ? 5.09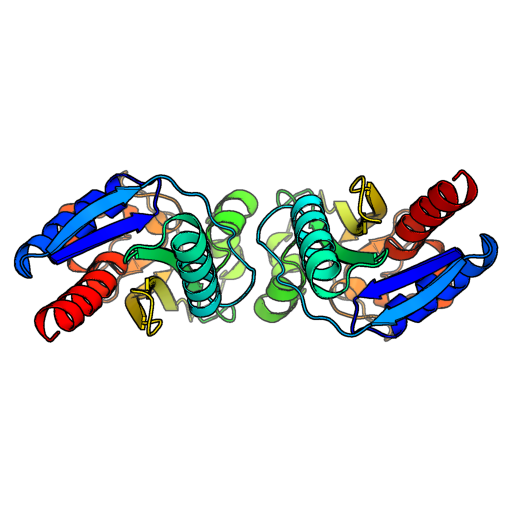8 -22.719 -0.012 1 87.75 11 ASN B C 1
ATOM 1566 O O . ASN B 1 11 ? 4.938 -23.484 -0.964 1 87.75 11 ASN B O 1
ATOM 1570 N N . LYS B 1 12 ? 5.516 -21.453 -0.133 1 92.12 12 LYS B N 1
ATOM 1571 C CA . LYS B 1 12 ? 5.934 -20.953 -1.438 1 92.12 12 LYS B CA 1
ATOM 1572 C C . LYS B 1 12 ? 7.102 -21.766 -1.989 1 92.12 12 LYS B C 1
ATOM 1574 O O . LYS B 1 12 ? 7.129 -22.094 -3.176 1 92.12 12 LYS B O 1
ATOM 1579 N N . VAL B 1 13 ? 8.008 -22.062 -1.154 1 94.56 13 VAL B N 1
ATOM 1580 C CA . VAL B 1 13 ? 9.211 -22.797 -1.546 1 94.56 13 VAL B CA 1
ATOM 1581 C C . VAL B 1 13 ? 8.836 -24.203 -2.006 1 94.56 13 VAL B C 1
ATOM 1583 O O . VAL B 1 13 ? 9.305 -24.672 -3.047 1 94.56 13 VAL B O 1
ATOM 1586 N N . ASP B 1 14 ? 8.008 -24.844 -1.243 1 91.44 14 ASP B N 1
ATOM 1587 C CA . ASP B 1 14 ? 7.586 -26.203 -1.563 1 91.44 14 ASP B CA 1
ATOM 1588 C C . ASP B 1 14 ? 6.93 -26.266 -2.939 1 91.44 14 ASP B C 1
ATOM 1590 O O . ASP B 1 14 ? 7.227 -27.156 -3.736 1 91.44 14 ASP B O 1
ATOM 1594 N N . GLU B 1 15 ? 6.078 -25.359 -3.191 1 90.31 15 GLU B N 1
ATOM 1595 C CA . GLU B 1 15 ? 5.395 -25.312 -4.48 1 90.31 15 GLU B CA 1
ATOM 1596 C C . GLU B 1 15 ? 6.387 -25.078 -5.621 1 90.31 15 GLU B C 1
ATOM 1598 O O . GLU B 1 15 ? 6.309 -25.734 -6.66 1 90.31 15 GLU B O 1
ATOM 1603 N N . ALA B 1 16 ? 7.266 -24.172 -5.402 1 93.94 16 ALA B N 1
ATOM 1604 C CA . ALA B 1 16 ? 8.273 -23.844 -6.406 1 93.94 16 ALA B CA 1
ATOM 1605 C C . ALA B 1 16 ? 9.156 -25.062 -6.715 1 93.94 16 ALA B C 1
ATOM 1607 O O . ALA B 1 16 ? 9.43 -25.344 -7.883 1 93.94 16 ALA B O 1
ATOM 1608 N N . GLU B 1 17 ? 9.539 -25.719 -5.672 1 93.81 17 GLU B N 1
ATOM 1609 C CA . GLU B 1 17 ? 10.43 -26.859 -5.809 1 93.81 17 GLU B CA 1
ATOM 1610 C C . GLU B 1 17 ? 9.797 -27.953 -6.668 1 93.81 17 GLU B C 1
ATOM 1612 O O . GLU B 1 17 ? 10.461 -28.531 -7.535 1 93.81 17 GLU B O 1
ATOM 1617 N N . ILE B 1 18 ? 8.594 -28.234 -6.457 1 89.44 18 ILE B N 1
ATOM 1618 C CA . ILE B 1 18 ? 7.883 -29.281 -7.184 1 89.44 18 ILE B CA 1
ATOM 1619 C C . ILE B 1 18 ? 7.859 -28.953 -8.672 1 89.44 18 ILE B C 1
ATOM 1621 O O . ILE B 1 18 ? 8.133 -29.812 -9.516 1 89.44 18 ILE B O 1
ATOM 1625 N N . ILE B 1 19 ? 7.574 -27.75 -8.992 1 92.06 19 ILE B N 1
ATOM 1626 C CA . ILE B 1 19 ? 7.414 -27.328 -10.375 1 92.06 19 ILE B CA 1
ATOM 1627 C C . ILE B 1 19 ? 8.781 -27.266 -11.062 1 92.06 19 ILE B C 1
ATOM 1629 O O . ILE B 1 19 ? 8.945 -27.766 -12.18 1 92.06 19 ILE B O 1
ATOM 1633 N N . LEU B 1 20 ? 9.766 -26.766 -10.414 1 92.88 20 LEU B N 1
ATOM 1634 C CA . LEU B 1 20 ? 11.047 -26.469 -11.055 1 92.88 20 LEU B CA 1
ATOM 1635 C C . LEU B 1 20 ? 11.93 -27.703 -11.109 1 92.88 20 LEU B C 1
ATOM 1637 O O . LEU B 1 20 ? 12.898 -27.75 -11.875 1 92.88 20 LEU B O 1
ATOM 1641 N N . LYS B 1 21 ? 11.625 -28.609 -10.281 1 88.5 21 LYS B N 1
ATOM 1642 C CA . LYS B 1 21 ? 12.32 -29.891 -10.375 1 88.5 21 LYS B CA 1
ATOM 1643 C C . LYS B 1 21 ? 12.203 -30.469 -11.781 1 88.5 21 LYS B C 1
ATOM 1645 O O . LYS B 1 21 ? 13.141 -31.109 -12.273 1 88.5 21 LYS B O 1
ATOM 1650 N N . GLU B 1 22 ? 11.18 -30.203 -12.414 1 87.06 22 GLU B N 1
ATOM 1651 C CA . GLU B 1 22 ? 10.938 -30.688 -13.766 1 87.06 22 GLU B CA 1
ATOM 1652 C C . GLU B 1 22 ? 11.891 -30.047 -14.766 1 87.06 22 GLU B C 1
ATOM 1654 O O . GLU B 1 22 ? 12.109 -30.578 -15.859 1 87.06 22 GLU B O 1
ATOM 1659 N N . ALA B 1 23 ? 12.43 -28.953 -14.562 1 87.75 23 ALA B N 1
ATOM 1660 C CA . ALA B 1 23 ? 13.352 -28.219 -15.43 1 87.75 23 ALA B CA 1
ATOM 1661 C C . ALA B 1 23 ? 14.805 -28.422 -14.992 1 87.75 23 ALA B C 1
ATOM 1663 O O . ALA B 1 23 ? 15.695 -27.688 -15.406 1 87.75 23 ALA B O 1
ATOM 1664 N N . ASN B 1 24 ? 15.109 -29.297 -14.133 1 87.38 24 ASN B N 1
ATOM 1665 C CA . ASN B 1 24 ? 16.438 -29.562 -13.578 1 87.38 24 ASN B CA 1
ATOM 1666 C C . ASN B 1 24 ? 17.016 -28.328 -12.906 1 87.38 24 ASN B C 1
ATOM 1668 O O . ASN B 1 24 ? 18.203 -28.031 -13.07 1 87.38 24 ASN B O 1
ATOM 1672 N N . CYS B 1 25 ? 16.172 -27.562 -12.344 1 90.19 25 CYS B N 1
ATOM 1673 C CA . CYS B 1 25 ? 16.594 -26.406 -11.57 1 90.19 25 CYS B CA 1
ATOM 1674 C C . CYS B 1 25 ? 16.406 -26.641 -10.078 1 90.19 25 CYS B C 1
ATOM 1676 O O . CYS B 1 25 ? 15.398 -27.219 -9.656 1 90.19 25 CYS B O 1
ATOM 1678 N N . GLU B 1 26 ? 17.359 -26.328 -9.367 1 92.25 26 GLU B N 1
ATOM 1679 C CA . GLU B 1 26 ? 17.281 -26.422 -7.91 1 92.25 26 GLU B CA 1
ATOM 1680 C C . GLU B 1 26 ? 16.953 -25.062 -7.289 1 92.25 26 GLU B C 1
ATOM 1682 O O . GLU B 1 26 ? 17.5 -24.047 -7.703 1 92.25 26 GLU B O 1
ATOM 1687 N N . ILE B 1 27 ? 16.047 -25.109 -6.297 1 93.5 27 ILE B N 1
ATOM 1688 C CA . ILE B 1 27 ? 15.664 -23.891 -5.598 1 93.5 27 ILE B CA 1
ATOM 1689 C C . ILE B 1 27 ? 16.188 -23.938 -4.164 1 93.5 27 ILE B C 1
ATOM 1691 O O . ILE B 1 27 ? 16.078 -24.953 -3.484 1 93.5 27 ILE B O 1
ATOM 1695 N N . GLU B 1 28 ? 16.797 -22.875 -3.705 1 95.94 28 GLU B N 1
ATOM 1696 C CA . GLU B 1 28 ? 17.234 -22.719 -2.318 1 95.94 28 GLU B CA 1
ATOM 1697 C C . GLU B 1 28 ? 16.578 -21.5 -1.675 1 95.94 28 GLU B C 1
ATOM 1699 O O . GLU B 1 28 ? 16.641 -20.391 -2.217 1 95.94 28 GLU B O 1
ATOM 1704 N N . GLN B 1 29 ? 15.984 -21.703 -0.557 1 97.5 29 GLN B N 1
ATOM 1705 C CA . GLN B 1 29 ? 15.352 -20.625 0.197 1 97.5 29 GLN B CA 1
ATOM 1706 C C . GLN B 1 29 ? 16.391 -19.766 0.908 1 97.5 29 GLN B C 1
ATOM 1708 O O . GLN B 1 29 ? 17.328 -20.297 1.516 1 97.5 29 GLN B O 1
ATOM 1713 N N . ILE B 1 30 ? 16.266 -18.516 0.778 1 97.19 30 ILE B N 1
ATOM 1714 C CA . ILE B 1 30 ? 17.125 -17.594 1.52 1 97.19 30 ILE B CA 1
ATOM 1715 C C . ILE B 1 30 ? 16.266 -16.578 2.273 1 97.19 30 ILE B C 1
ATOM 1717 O O . ILE B 1 30 ? 15.195 -16.203 1.805 1 97.19 30 ILE B O 1
ATOM 1721 N N . GLU B 1 31 ? 16.766 -16.156 3.389 1 94.69 31 GLU B N 1
ATOM 1722 C CA . GLU B 1 31 ? 16.031 -15.203 4.219 1 94.69 31 GLU B CA 1
ATOM 1723 C C . GLU B 1 31 ? 16.688 -13.82 4.164 1 94.69 31 GLU B C 1
ATOM 1725 O O . GLU B 1 31 ? 17.344 -13.406 5.113 1 94.69 31 GLU B O 1
ATOM 1730 N N . ILE B 1 32 ? 16.547 -13.195 3.135 1 94.81 32 ILE B N 1
ATOM 1731 C CA . ILE B 1 32 ? 17.016 -11.82 2.928 1 94.81 32 ILE B CA 1
ATOM 1732 C C . ILE B 1 32 ? 15.812 -10.891 2.779 1 94.81 32 ILE B C 1
ATOM 1734 O O . ILE B 1 32 ? 15.078 -10.961 1.786 1 94.81 32 ILE B O 1
ATOM 1738 N N . PRO B 1 33 ? 15.688 -10.055 3.77 1 92.56 33 PRO B N 1
ATOM 1739 C CA . PRO B 1 33 ? 14.562 -9.117 3.662 1 92.56 33 PRO B CA 1
ATOM 1740 C C . PRO B 1 33 ? 14.766 -8.07 2.576 1 92.56 33 PRO B C 1
ATOM 1742 O O . PRO B 1 33 ? 15.906 -7.68 2.297 1 92.56 33 PRO B O 1
ATOM 1745 N N . TYR B 1 34 ? 13.703 -7.746 1.993 1 93.88 34 TYR B N 1
ATOM 1746 C CA . TYR B 1 34 ? 13.719 -6.664 1.017 1 93.88 34 TYR B CA 1
ATOM 1747 C C . TYR B 1 34 ? 12.469 -5.793 1.151 1 93.88 34 TYR B C 1
ATOM 1749 O O . TYR B 1 34 ? 11.453 -6.238 1.683 1 93.88 34 TYR B O 1
ATOM 1757 N N . ALA B 1 35 ? 12.602 -4.543 0.742 1 92.12 35 ALA B N 1
ATOM 1758 C CA . ALA B 1 35 ? 11.508 -3.586 0.873 1 92.12 35 ALA B CA 1
ATOM 1759 C C . ALA B 1 35 ? 10.422 -3.84 -0.174 1 92.12 35 ALA B C 1
ATOM 1761 O O . ALA B 1 35 ? 10.727 -4.117 -1.336 1 92.12 35 ALA B O 1
ATOM 1762 N N . GLU B 1 36 ? 9.227 -3.838 0.204 1 96.06 36 GLU B N 1
ATOM 1763 C CA . GLU B 1 36 ? 8.094 -3.805 -0.722 1 96.06 36 GLU B CA 1
ATOM 1764 C C . GLU B 1 36 ? 7.641 -2.373 -0.989 1 96.06 36 GLU B C 1
ATOM 1766 O O . GLU B 1 36 ? 7.152 -1.692 -0.085 1 96.06 36 GLU B O 1
ATOM 1771 N N . VAL B 1 37 ? 7.793 -1.979 -2.178 1 97.31 37 VAL B N 1
ATOM 1772 C CA . VAL B 1 37 ? 7.457 -0.6 -2.518 1 97.31 37 VAL B CA 1
ATOM 1773 C C . VAL B 1 37 ? 5.969 -0.5 -2.85 1 97.31 37 VAL B C 1
ATOM 1775 O O . VAL B 1 37 ? 5.305 -1.516 -3.074 1 97.31 37 VAL B O 1
ATOM 1778 N N . GLN B 1 38 ? 5.461 0.674 -2.797 1 97.25 38 GLN B N 1
ATOM 1779 C CA . GLN B 1 38 ? 4.098 0.916 -3.256 1 97.25 38 GLN B CA 1
ATOM 1780 C C . GLN B 1 38 ? 4.023 0.935 -4.781 1 97.25 38 GLN B C 1
ATOM 1782 O O . GLN B 1 38 ? 4.988 1.312 -5.449 1 97.25 38 GLN B O 1
ATOM 1787 N N . GLY B 1 39 ? 2.938 0.523 -5.285 1 96.56 39 GLY B N 1
ATOM 1788 C CA . GLY B 1 39 ? 2.773 0.483 -6.73 1 96.56 39 GLY B CA 1
ATOM 1789 C C . GLY B 1 39 ? 2.191 -0.827 -7.23 1 96.56 39 GLY B C 1
ATOM 1790 O O . GLY B 1 39 ? 1.562 -1.562 -6.469 1 96.56 39 GLY B O 1
ATOM 1791 N N . ARG B 1 40 ? 2.412 -1.133 -8.523 1 97.12 40 ARG B N 1
ATOM 1792 C CA . ARG B 1 40 ? 1.95 -2.377 -9.133 1 97.12 40 ARG B CA 1
ATOM 1793 C C . ARG B 1 40 ? 2.82 -3.553 -8.703 1 97.12 40 ARG B C 1
ATOM 1795 O O . ARG B 1 40 ? 3.982 -3.369 -8.336 1 97.12 40 ARG B O 1
ATOM 1802 N N . LEU B 1 41 ? 2.254 -4.711 -8.789 1 98.19 41 LEU B N 1
ATOM 1803 C CA . LEU B 1 41 ? 2.969 -5.914 -8.367 1 98.19 41 LEU B CA 1
ATOM 1804 C C . LEU B 1 41 ? 4.285 -6.051 -9.125 1 98.19 41 LEU B C 1
ATOM 1806 O O . LEU B 1 41 ? 5.293 -6.48 -8.555 1 98.19 41 LEU B O 1
ATOM 1810 N N . GLU B 1 42 ? 4.23 -5.703 -10.406 1 98.31 42 GLU B N 1
ATOM 1811 C CA . GLU B 1 42 ? 5.426 -5.797 -11.234 1 98.31 42 GLU B CA 1
ATOM 1812 C C . GLU B 1 42 ? 6.539 -4.895 -10.703 1 98.31 42 GLU B C 1
ATOM 1814 O O . GLU B 1 42 ? 7.707 -5.293 -10.68 1 98.31 42 GLU B O 1
ATOM 1819 N N . GLU B 1 43 ? 6.148 -3.699 -10.281 1 97.44 43 GLU B N 1
ATOM 1820 C CA . GLU B 1 43 ? 7.113 -2.758 -9.727 1 97.44 43 GLU B CA 1
ATOM 1821 C C . GLU B 1 43 ? 7.668 -3.26 -8.391 1 97.44 43 GLU B C 1
ATOM 1823 O O . GLU B 1 43 ? 8.859 -3.113 -8.117 1 97.44 43 GLU B O 1
ATOM 1828 N N . VAL B 1 44 ? 6.812 -3.82 -7.574 1 97.88 44 VAL B N 1
ATOM 1829 C CA . VAL B 1 44 ? 7.215 -4.352 -6.277 1 97.88 44 VAL B CA 1
ATOM 1830 C C . VAL B 1 44 ? 8.227 -5.477 -6.469 1 97.88 44 VAL B C 1
ATOM 1832 O O . VAL B 1 44 ? 9.297 -5.477 -5.848 1 97.88 44 VAL B O 1
ATOM 1835 N N . SER B 1 45 ? 7.91 -6.395 -7.348 1 98 45 SER B N 1
ATOM 1836 C CA . SER B 1 45 ? 8.773 -7.551 -7.582 1 98 45 SER B CA 1
ATOM 1837 C C . SER B 1 45 ? 10.102 -7.129 -8.195 1 98 45 SER B C 1
ATOM 1839 O O . SER B 1 45 ? 11.156 -7.633 -7.797 1 98 45 SER B O 1
ATOM 1841 N N . ALA B 1 46 ? 10.039 -6.207 -9.164 1 97.69 46 ALA B N 1
ATOM 1842 C CA . ALA B 1 46 ? 11.258 -5.727 -9.805 1 97.69 46 ALA B CA 1
ATOM 1843 C C . ALA B 1 46 ? 12.172 -5.035 -8.797 1 97.69 46 ALA B C 1
ATOM 1845 O O . ALA B 1 46 ? 13.375 -5.293 -8.766 1 97.69 46 ALA B O 1
ATOM 1846 N N . PHE B 1 47 ? 11.578 -4.238 -7.973 1 97 47 PHE B N 1
A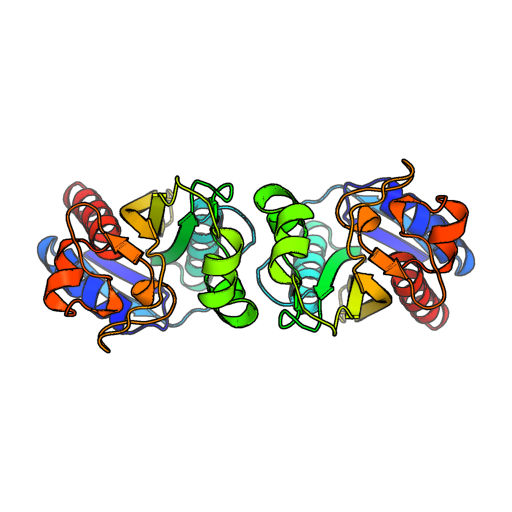TOM 1847 C CA . PHE B 1 47 ? 12.352 -3.549 -6.945 1 97 47 PHE B CA 1
ATOM 1848 C C . PHE B 1 47 ? 12.938 -4.543 -5.949 1 97 47 PHE B C 1
ATOM 1850 O O . PHE B 1 47 ? 14.125 -4.48 -5.621 1 97 47 PHE B O 1
ATOM 1857 N N . GLY B 1 48 ? 12.133 -5.457 -5.523 1 97.56 48 GLY B N 1
ATOM 1858 C CA . GLY B 1 48 ? 12.555 -6.434 -4.535 1 97.56 48 GLY B CA 1
ATOM 1859 C C . GLY B 1 48 ? 13.688 -7.324 -5.016 1 97.56 48 GLY B C 1
ATOM 1860 O O . GLY B 1 48 ? 14.656 -7.551 -4.289 1 97.56 48 GLY B O 1
ATOM 1861 N N . VAL B 1 49 ? 13.57 -7.789 -6.223 1 98.19 49 VAL B N 1
ATOM 1862 C CA . VAL B 1 49 ? 14.562 -8.742 -6.715 1 98.19 49 VAL B CA 1
ATOM 1863 C C . VAL B 1 49 ? 15.906 -8.047 -6.902 1 98.19 49 VAL B C 1
ATOM 1865 O O . VAL B 1 49 ? 16.953 -8.641 -6.668 1 98.19 49 VAL B O 1
ATOM 1868 N N . LEU B 1 50 ? 15.93 -6.801 -7.324 1 97.12 50 LEU B N 1
AT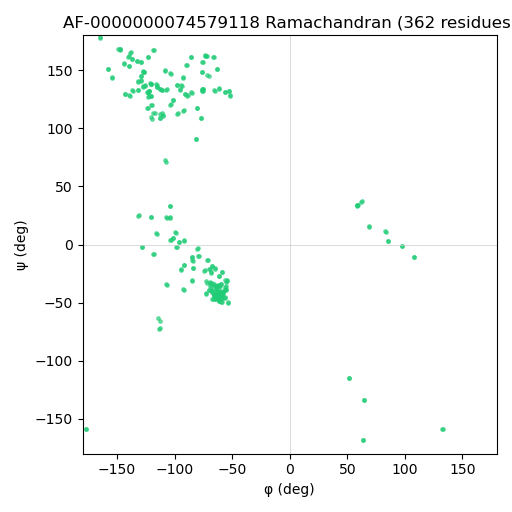OM 1869 C CA . LEU B 1 50 ? 17.156 -6.031 -7.473 1 97.12 50 LEU B CA 1
ATOM 1870 C C . LEU B 1 50 ? 17.828 -5.797 -6.121 1 97.12 50 LEU B C 1
ATOM 1872 O O . LEU B 1 50 ? 19.047 -5.922 -5.996 1 97.12 50 LEU B O 1
ATOM 1876 N N . GLU B 1 51 ? 17.047 -5.48 -5.156 1 96.25 51 GLU B N 1
ATOM 1877 C CA . GLU B 1 51 ? 17.578 -5.254 -3.818 1 96.25 51 GLU B CA 1
ATOM 1878 C C . GLU B 1 51 ? 18.219 -6.52 -3.262 1 96.25 51 GLU B C 1
ATOM 1880 O O . GLU B 1 51 ? 19.312 -6.469 -2.688 1 96.25 51 GLU B O 1
ATOM 1885 N N . VAL B 1 52 ? 17.516 -7.605 -3.41 1 97.81 52 VAL B N 1
ATOM 1886 C CA . VAL B 1 52 ? 18.047 -8.867 -2.9 1 97.81 52 VAL B CA 1
ATOM 1887 C C . VAL B 1 52 ? 19.344 -9.211 -3.621 1 97.81 52 VAL B C 1
ATOM 1889 O O . VAL B 1 52 ? 20.312 -9.648 -2.994 1 97.81 52 VAL B O 1
ATOM 1892 N N . PHE B 1 53 ? 19.375 -9.055 -4.918 1 97.69 53 PHE B N 1
ATOM 1893 C CA . PHE B 1 53 ? 20.562 -9.359 -5.695 1 97.69 53 PHE B CA 1
ATOM 1894 C C . PHE B 1 53 ? 21.75 -8.508 -5.23 1 97.69 53 PHE B C 1
ATOM 1896 O O . PHE B 1 53 ? 22.875 -9 -5.145 1 97.69 53 PHE B O 1
ATOM 1903 N N . GLU B 1 54 ? 21.5 -7.277 -4.961 1 95.75 54 GLU B N 1
ATOM 1904 C CA . GLU B 1 54 ? 22.562 -6.383 -4.504 1 95.75 54 GLU B CA 1
ATOM 1905 C C . GLU B 1 54 ? 23.188 -6.895 -3.213 1 95.75 54 GLU B C 1
ATOM 1907 O O . GLU B 1 54 ? 24.391 -6.727 -2.998 1 95.75 54 GLU B O 1
ATOM 1912 N N . LYS B 1 55 ? 22.469 -7.496 -2.363 1 95.75 55 LYS B N 1
ATOM 1913 C CA . LYS B 1 55 ? 22.938 -8.008 -1.08 1 95.75 55 LYS B CA 1
ATOM 1914 C C . LYS B 1 55 ? 23.547 -9.398 -1.231 1 95.75 55 LYS B C 1
ATOM 1916 O O . LYS B 1 55 ? 24.438 -9.773 -0.476 1 95.75 55 LYS B O 1
ATOM 1921 N N . PHE B 1 56 ? 23.031 -10.117 -2.16 1 96.19 56 PHE B N 1
ATOM 1922 C CA . PHE B 1 56 ? 23.312 -11.539 -2.244 1 96.19 56 PHE B CA 1
ATOM 1923 C C . PHE B 1 56 ? 24.25 -11.836 -3.414 1 96.19 56 PHE B C 1
ATOM 1925 O O . PHE B 1 56 ? 25.031 -12.781 -3.361 1 96.19 56 PHE B O 1
ATOM 1932 N N . ASN B 1 57 ? 24.219 -11.195 -4.52 1 95.88 57 ASN B N 1
ATOM 1933 C CA . ASN B 1 57 ? 25.062 -11.203 -5.699 1 95.88 57 ASN B CA 1
ATOM 1934 C C . ASN B 1 57 ? 25.047 -12.562 -6.391 1 95.88 57 ASN B C 1
ATOM 1936 O O . ASN B 1 57 ? 26.094 -13.062 -6.816 1 95.88 57 ASN B O 1
ATOM 1940 N N . ARG B 1 58 ? 23.938 -13.305 -6.469 1 95.06 58 ARG B N 1
ATOM 1941 C CA . ARG B 1 58 ? 23.656 -14.531 -7.207 1 95.06 58 ARG B CA 1
ATOM 1942 C C . ARG B 1 58 ? 22.266 -14.5 -7.805 1 95.06 58 ARG B C 1
ATOM 1944 O O . ARG B 1 58 ? 21.422 -13.688 -7.406 1 95.06 58 ARG B O 1
ATOM 1951 N N . PRO B 1 59 ? 21.984 -15.328 -8.773 1 95.38 59 PRO B N 1
ATOM 1952 C CA . PRO B 1 59 ? 20.641 -15.352 -9.352 1 95.38 59 PRO B CA 1
ATOM 1953 C C . PRO B 1 59 ? 19.562 -15.609 -8.305 1 95.38 59 PRO B C 1
ATOM 1955 O O . PRO B 1 59 ? 19.672 -16.562 -7.52 1 95.38 59 PRO B O 1
ATOM 1958 N N . VAL B 1 60 ? 18.547 -14.781 -8.344 1 97.81 60 VAL B N 1
ATOM 1959 C CA . VAL B 1 60 ? 17.562 -14.828 -7.258 1 97.81 60 VAL B CA 1
ATOM 1960 C C . VAL B 1 60 ? 16.172 -14.562 -7.809 1 97.81 60 VAL B C 1
ATOM 1962 O O . VAL B 1 60 ? 16.016 -13.953 -8.875 1 97.81 60 VAL B O 1
ATOM 1965 N N . ILE B 1 61 ? 15.164 -15.062 -7.062 1 98.06 61 ILE B N 1
ATOM 1966 C CA . ILE B 1 61 ? 13.781 -14.719 -7.355 1 98.06 61 ILE B CA 1
ATOM 1967 C C . ILE B 1 61 ? 13.109 -14.18 -6.094 1 98.06 61 ILE B C 1
ATOM 1969 O O . ILE B 1 61 ? 13.484 -14.547 -4.977 1 98.06 61 ILE B O 1
ATOM 1973 N N . VAL B 1 62 ? 12.188 -13.297 -6.312 1 98.25 62 VAL B N 1
ATOM 1974 C CA . VAL B 1 62 ? 11.203 -12.875 -5.324 1 98.25 62 VAL B CA 1
ATOM 1975 C C . VAL B 1 62 ? 9.789 -13.109 -5.867 1 98.25 62 VAL B C 1
ATOM 1977 O O . VAL B 1 62 ? 9.609 -13.32 -7.07 1 98.25 62 VAL B O 1
ATOM 1980 N N . GLU B 1 63 ? 8.875 -13.141 -4.992 1 97.25 63 GLU B N 1
ATOM 1981 C CA . GLU B 1 63 ? 7.488 -13.383 -5.387 1 97.25 63 GLU B CA 1
ATOM 1982 C C . GLU B 1 63 ? 6.527 -12.484 -4.613 1 97.25 63 GLU B C 1
ATOM 1984 O O . GLU B 1 63 ? 6.594 -12.406 -3.385 1 97.25 63 GLU B O 1
ATOM 1989 N N . ASP B 1 64 ? 5.684 -11.789 -5.312 1 96.69 64 ASP B N 1
ATOM 1990 C CA . ASP B 1 64 ? 4.656 -10.938 -4.73 1 96.69 64 ASP B CA 1
ATOM 1991 C C . ASP B 1 64 ? 3.285 -11.234 -5.332 1 96.69 64 ASP B C 1
ATOM 1993 O O . ASP B 1 64 ? 3.168 -11.484 -6.531 1 96.69 64 ASP B O 1
ATOM 1997 N N . SER B 1 65 ? 2.316 -11.203 -4.477 1 97.06 65 SER B N 1
ATOM 1998 C CA . SER B 1 65 ? 0.964 -11.531 -4.918 1 97.06 65 SER B CA 1
ATOM 1999 C C . SER B 1 65 ? -0.032 -10.453 -4.496 1 97.06 65 SER B C 1
ATOM 2001 O O . SER B 1 65 ? 0.248 -9.664 -3.594 1 97.06 65 SER B O 1
ATOM 2003 N N . GLY B 1 66 ? -1.133 -10.398 -5.215 1 98.06 66 GLY B N 1
ATOM 2004 C CA . GLY B 1 66 ? -2.219 -9.484 -4.918 1 98.06 66 GLY B CA 1
ATOM 2005 C C . GLY B 1 66 ? -3.584 -10.039 -5.277 1 98.06 66 GLY B C 1
ATOM 2006 O O . GLY B 1 66 ? -3.688 -11.109 -5.871 1 98.06 66 GLY B O 1
ATOM 2007 N N . PHE B 1 67 ? -4.598 -9.406 -4.844 1 98.75 67 PHE B N 1
ATOM 2008 C CA . PHE B 1 67 ? -5.996 -9.719 -5.102 1 98.75 67 PHE B CA 1
ATOM 2009 C C . PHE B 1 67 ? -6.715 -8.523 -5.715 1 98.75 67 PHE B C 1
ATOM 2011 O O . PHE B 1 67 ? -6.551 -7.395 -5.254 1 98.75 67 PHE B O 1
ATOM 2018 N N . PHE B 1 68 ? -7.438 -8.727 -6.793 1 98.94 68 PHE B N 1
ATOM 2019 C CA . PHE B 1 68 ? -7.973 -7.633 -7.594 1 98.94 68 PHE B CA 1
ATOM 2020 C C . PHE B 1 68 ? -9.453 -7.852 -7.891 1 98.94 68 PHE B C 1
ATOM 2022 O O . PHE B 1 68 ? -9.852 -8.945 -8.289 1 98.94 68 PHE B O 1
ATOM 2029 N N . ILE B 1 69 ? -10.234 -6.859 -7.707 1 98.94 69 ILE B N 1
ATOM 2030 C CA . ILE B 1 69 ? -11.672 -6.91 -7.969 1 98.94 69 ILE B CA 1
ATOM 2031 C C . ILE B 1 69 ? -12.039 -5.867 -9.016 1 98.94 69 ILE B C 1
ATOM 2033 O O . ILE B 1 69 ? -11.859 -4.668 -8.805 1 98.94 69 ILE B O 1
ATOM 2037 N N . GLU B 1 70 ? -12.578 -6.316 -10.086 1 98.81 70 GLU B N 1
ATOM 2038 C CA . GLU B 1 70 ? -12.82 -5.48 -11.258 1 98.81 70 GLU B CA 1
ATOM 2039 C C . GLU B 1 70 ? -13.727 -4.305 -10.914 1 98.81 70 GLU B C 1
ATOM 2041 O O . GLU B 1 70 ? -13.398 -3.15 -11.195 1 98.81 70 GLU B O 1
ATOM 2046 N N . LYS B 1 71 ? -14.844 -4.496 -10.266 1 98.69 71 LYS B N 1
ATOM 2047 C CA . LYS B 1 71 ? -15.852 -3.479 -9.977 1 98.69 71 LYS B CA 1
ATOM 2048 C C . LYS B 1 71 ? -15.297 -2.404 -9.047 1 98.69 71 LYS B C 1
ATOM 2050 O O . LYS B 1 71 ? -15.844 -1.302 -8.969 1 98.69 71 LYS B O 1
ATOM 2055 N N . LEU B 1 72 ? -14.266 -2.742 -8.352 1 98.75 72 LEU B N 1
ATOM 2056 C CA . LEU B 1 72 ? -13.68 -1.811 -7.391 1 98.75 72 LEU B CA 1
ATOM 2057 C C . LEU B 1 72 ? -12.398 -1.201 -7.941 1 98.75 72 LEU B C 1
ATOM 2059 O O . LEU B 1 72 ? -11.484 -0.877 -7.184 1 98.75 72 LEU B O 1
ATOM 2063 N N . ASN B 1 73 ? -12.273 -1.188 -9.234 1 98.56 73 ASN B N 1
ATOM 2064 C CA . ASN B 1 73 ? -11.117 -0.605 -9.922 1 98.56 73 ASN B CA 1
ATOM 2065 C C . ASN B 1 73 ? -9.812 -1.264 -9.484 1 98.56 73 ASN B C 1
ATOM 2067 O O . ASN B 1 73 ? -8.836 -0.576 -9.195 1 98.56 73 ASN B O 1
ATOM 2071 N N . ASP B 1 74 ? -9.828 -2.58 -9.172 1 98.56 74 ASP B N 1
ATOM 2072 C CA . ASP B 1 74 ? -8.695 -3.453 -8.875 1 98.56 74 ASP B CA 1
ATOM 2073 C C . ASP B 1 74 ? -8.273 -3.33 -7.41 1 98.56 74 ASP B C 1
ATOM 2075 O O . ASP B 1 74 ? -7.203 -3.803 -7.023 1 98.56 74 ASP B O 1
ATOM 2079 N N . PHE B 1 75 ? -9.062 -2.674 -6.59 1 98.88 75 PHE B N 1
ATOM 2080 C CA . PHE B 1 75 ? -8.945 -2.789 -5.141 1 98.88 75 PHE B CA 1
ATOM 2081 C C . PHE B 1 75 ? -9.273 -4.203 -4.68 1 98.88 75 PHE B C 1
ATOM 2083 O O . PHE B 1 75 ? -10.266 -4.789 -5.133 1 98.88 75 PHE B O 1
ATOM 2090 N N . PRO B 1 76 ? -8.344 -4.711 -3.799 1 98.75 76 PRO B N 1
ATOM 2091 C CA . PRO B 1 76 ? -7.297 -4.18 -2.924 1 98.75 76 PRO B CA 1
ATOM 2092 C C . PRO B 1 76 ? -5.934 -4.125 -3.605 1 98.75 76 PRO B C 1
ATOM 2094 O O . PRO B 1 76 ? -5.023 -3.447 -3.117 1 98.75 76 PRO B O 1
ATOM 2097 N N . GLY B 1 77 ? -5.801 -4.902 -4.738 1 98.5 77 GLY B N 1
ATOM 2098 C CA . GLY B 1 77 ? -4.586 -4.836 -5.535 1 98.5 77 GLY B CA 1
ATOM 2099 C C . GLY B 1 77 ? -3.355 -5.316 -4.789 1 98.5 77 GLY B C 1
ATOM 2100 O O . GLY B 1 77 ? -3.383 -6.367 -4.148 1 98.5 77 GLY B O 1
ATOM 2101 N N . THR B 1 78 ? -2.299 -4.594 -4.859 1 98.31 78 THR B N 1
ATOM 2102 C CA . THR B 1 78 ? -0.999 -4.895 -4.27 1 98.31 78 THR B CA 1
ATOM 2103 C C . THR B 1 78 ? -1.074 -4.852 -2.746 1 98.31 78 THR B C 1
ATOM 2105 O O . THR B 1 78 ? -0.232 -5.434 -2.061 1 98.31 78 THR B O 1
ATOM 2108 N N . TYR B 1 79 ? -2.076 -4.234 -2.168 1 98.44 79 TYR B N 1
ATOM 2109 C CA . TYR B 1 79 ? -2.182 -4.031 -0.727 1 98.44 79 TYR B CA 1
ATOM 2110 C C . TYR B 1 79 ? -3.199 -4.984 -0.114 1 98.44 79 TYR B C 1
ATOM 2112 O O . TYR B 1 79 ? -3.875 -4.641 0.858 1 98.44 79 TYR B O 1
ATOM 2120 N N . SER B 1 80 ? -3.293 -6.133 -0.676 1 98.31 80 SER B N 1
ATOM 2121 C CA . SER B 1 80 ? -4.293 -7.121 -0.28 1 98.31 80 SER B CA 1
ATOM 2122 C C . SER B 1 80 ? -4.086 -7.57 1.161 1 98.31 80 SER B C 1
ATOM 2124 O O . SER B 1 80 ? -5.051 -7.816 1.887 1 98.31 80 SER B O 1
ATOM 2126 N N . ARG B 1 81 ? -2.834 -7.684 1.614 1 96.81 81 ARG B N 1
ATOM 2127 C CA . ARG B 1 81 ? -2.592 -8.086 2.996 1 96.81 81 ARG B CA 1
ATOM 2128 C C . ARG B 1 81 ? -3.113 -7.031 3.969 1 96.81 81 ARG B C 1
ATOM 2130 O O . ARG B 1 81 ? -3.832 -7.355 4.918 1 96.81 81 ARG B O 1
ATOM 2137 N N . PHE B 1 82 ? -2.789 -5.773 3.697 1 98.44 82 PHE B N 1
ATOM 2138 C CA . PHE B 1 82 ? -3.238 -4.668 4.531 1 98.44 82 PHE B CA 1
ATOM 2139 C C . PHE B 1 82 ? -4.762 -4.617 4.59 1 98.44 82 PHE B C 1
ATOM 2141 O O . PHE B 1 82 ? -5.34 -4.457 5.664 1 98.44 82 PHE B O 1
ATOM 2148 N N . VAL B 1 83 ? -5.367 -4.789 3.486 1 98.75 83 VAL B N 1
ATOM 2149 C CA . VAL B 1 83 ? -6.824 -4.711 3.395 1 98.75 83 VAL B CA 1
ATOM 2150 C C . VAL B 1 83 ? -7.449 -5.883 4.145 1 98.75 83 VAL B C 1
ATOM 2152 O O . VAL B 1 83 ? -8.445 -5.715 4.855 1 98.75 83 VAL B O 1
ATOM 2155 N N . GLN B 1 84 ? -6.848 -7.027 4.027 1 98.31 84 GLN B N 1
ATOM 2156 C CA . GLN B 1 84 ? -7.328 -8.195 4.762 1 98.31 84 GLN B CA 1
ATOM 2157 C C . GLN B 1 84 ? -7.246 -7.965 6.27 1 98.31 84 GLN B C 1
ATOM 2159 O O . GLN B 1 84 ? -8.148 -8.367 7.012 1 98.31 84 GLN B O 1
ATOM 2164 N N . GLU B 1 85 ? -6.27 -7.27 6.715 1 98.12 85 GLU B N 1
ATOM 2165 C CA . GLU B 1 85 ? -6.012 -7.082 8.141 1 98.12 85 GLU B CA 1
ATOM 2166 C C . GLU B 1 85 ? -6.844 -5.93 8.703 1 98.12 85 GLU B C 1
ATOM 2168 O O . GLU B 1 85 ? -6.91 -5.742 9.922 1 98.12 85 GLU B O 1
ATOM 2173 N N . THR B 1 86 ? -7.457 -5.172 7.871 1 98.62 86 THR B N 1
ATOM 2174 C CA . THR B 1 86 ? -8.219 -4.016 8.328 1 98.62 86 THR B CA 1
ATOM 2175 C C . THR B 1 86 ? -9.711 -4.219 8.086 1 98.62 86 THR B C 1
ATOM 2177 O O . THR B 1 86 ? -10.422 -4.742 8.945 1 98.62 86 THR B O 1
ATOM 2180 N N . ILE B 1 87 ? -10.164 -4.16 6.816 1 98.62 87 ILE B N 1
ATOM 2181 C CA . ILE B 1 87 ? -11.602 -4.227 6.594 1 98.62 87 ILE B CA 1
ATOM 2182 C C . ILE B 1 87 ? -12.016 -5.664 6.301 1 98.62 87 ILE B C 1
ATOM 2184 O O . ILE B 1 87 ? -13.195 -6.02 6.43 1 98.62 87 ILE B O 1
ATOM 2188 N N . GLY B 1 88 ? -11.102 -6.559 5.859 1 98.31 88 GLY B N 1
ATOM 2189 C CA . GLY B 1 88 ? -11.336 -7.988 5.711 1 98.31 88 GLY B CA 1
ATOM 2190 C C . GLY B 1 88 ? -12.398 -8.312 4.684 1 98.31 88 GLY B C 1
ATOM 2191 O O . GLY B 1 88 ? -12.781 -7.453 3.881 1 98.31 88 GLY B O 1
ATOM 2192 N N . ASN B 1 89 ? -12.789 -9.578 4.727 1 98.62 89 ASN B N 1
ATOM 2193 C CA . ASN B 1 89 ? -13.781 -10.062 3.77 1 98.62 89 ASN B CA 1
ATOM 2194 C C . ASN B 1 89 ? -15.133 -9.391 3.977 1 98.62 89 ASN B C 1
ATOM 2196 O O . ASN B 1 89 ? -15.867 -9.164 3.016 1 98.62 89 ASN B O 1
ATOM 2200 N N . GLU B 1 90 ? -15.453 -9.109 5.191 1 98 90 GLU B N 1
ATOM 2201 C CA . GLU B 1 90 ? -16.703 -8.414 5.469 1 98 90 GLU B CA 1
ATOM 2202 C C . GLU B 1 90 ? -16.75 -7.055 4.785 1 98 90 GLU B C 1
ATOM 2204 O O . GLU B 1 90 ? -17.766 -6.672 4.203 1 98 90 GLU B O 1
ATOM 2209 N N . GLY B 1 91 ? -15.641 -6.328 4.898 1 98.62 91 GLY B N 1
ATOM 2210 C CA . GLY B 1 91 ? -15.562 -5.043 4.227 1 98.62 91 GLY B CA 1
ATOM 2211 C C . GLY B 1 91 ? -15.656 -5.148 2.715 1 98.62 91 GLY B C 1
ATOM 2212 O O . GLY B 1 91 ? -16.328 -4.34 2.072 1 98.62 91 GLY B O 1
ATOM 2213 N N . ILE B 1 92 ? -15 -6.152 2.146 1 98.81 92 ILE B N 1
ATOM 2214 C CA . ILE B 1 92 ? -15.055 -6.375 0.706 1 98.81 92 ILE B CA 1
ATOM 2215 C C . ILE B 1 92 ? -16.5 -6.648 0.279 1 98.81 92 ILE B C 1
ATOM 2217 O O . ILE B 1 92 ? -16.984 -6.078 -0.703 1 98.81 92 ILE B O 1
ATOM 2221 N N . LEU B 1 93 ? -17.172 -7.531 1.018 1 98.56 93 LEU B N 1
ATOM 2222 C CA . LEU B 1 93 ? -18.547 -7.879 0.667 1 98.56 93 LEU B CA 1
ATOM 2223 C C . LEU B 1 93 ? -19.453 -6.668 0.79 1 98.56 93 LEU B C 1
ATOM 2225 O O . LEU B 1 93 ? -20.375 -6.5 -0.008 1 98.56 93 LEU B O 1
ATOM 2229 N N . LYS B 1 94 ? -19.234 -5.852 1.761 1 98.38 94 LYS B N 1
ATOM 2230 C CA . LYS B 1 94 ? -20 -4.621 1.906 1 98.38 94 LYS B CA 1
ATOM 2231 C C . LYS B 1 94 ? -19.812 -3.707 0.699 1 98.38 94 LYS B C 1
ATOM 2233 O O . LYS B 1 94 ? -20.781 -3.146 0.178 1 98.38 94 LYS B O 1
ATOM 2238 N N . LEU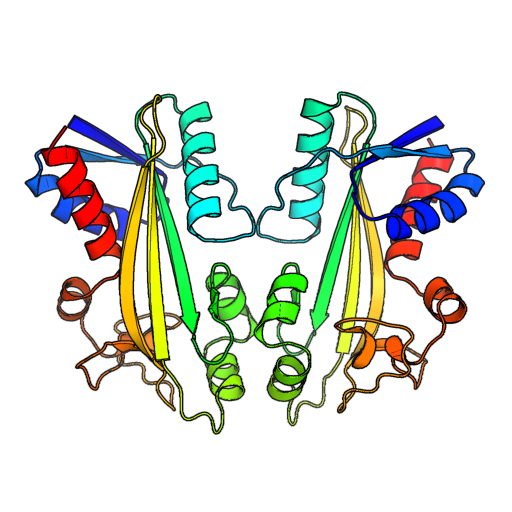 B 1 95 ? -18.609 -3.545 0.23 1 98.75 95 LEU B N 1
ATOM 2239 C CA . LEU B 1 95 ? -18.281 -2.707 -0.92 1 98.75 95 LEU B CA 1
ATOM 2240 C C . LEU B 1 95 ? -18.984 -3.215 -2.174 1 98.75 95 LEU B C 1
ATOM 2242 O O . LEU B 1 95 ? -19.312 -2.432 -3.068 1 98.75 95 LEU B O 1
ATOM 2246 N N . LEU B 1 96 ? -19.25 -4.512 -2.158 1 98.56 96 LEU B N 1
ATOM 2247 C CA . LEU B 1 96 ? -19.828 -5.117 -3.352 1 98.56 96 LEU B CA 1
ATOM 2248 C C . LEU B 1 96 ? -21.328 -5.324 -3.182 1 98.56 96 LEU B C 1
ATOM 2250 O O . LEU B 1 96 ? -21.969 -5.977 -4.012 1 98.56 96 LEU B O 1
ATOM 2254 N N . GLU B 1 97 ? -21.828 -4.844 -2.105 1 97 97 GLU B N 1
ATOM 2255 C CA . GLU B 1 97 ? -23.266 -4.965 -1.907 1 97 97 GLU B CA 1
ATOM 2256 C C . GLU B 1 97 ? -24.031 -4.434 -3.113 1 97 97 GLU B C 1
ATOM 2258 O O . GLU B 1 97 ? -23.734 -3.35 -3.617 1 97 97 GLU B O 1
ATOM 2263 N N . ASN B 1 98 ? -24.938 -5.188 -3.654 1 95.25 98 ASN B N 1
ATOM 2264 C CA . ASN B 1 98 ? -25.844 -4.859 -4.754 1 95.25 98 ASN B CA 1
ATOM 2265 C C . ASN B 1 98 ? -25.078 -4.707 -6.07 1 95.25 98 ASN B C 1
ATOM 2267 O O . ASN B 1 98 ? -25.578 -4.086 -7.012 1 95.25 98 ASN B O 1
ATOM 2271 N N . GLU B 1 99 ? -23.875 -5.176 -6.125 1 97.19 99 GLU B N 1
ATOM 2272 C CA . GLU B 1 99 ? -23.109 -5.156 -7.367 1 97.19 99 GLU B CA 1
ATOM 2273 C C . GLU B 1 99 ? -23.25 -6.477 -8.125 1 97.19 99 GLU B C 1
ATOM 2275 O O . GLU B 1 99 ? -23.156 -7.551 -7.531 1 97.19 99 GLU B O 1
ATOM 2280 N N . THR B 1 100 ? -23.422 -6.391 -9.406 1 97.31 100 THR B N 1
ATOM 2281 C CA . THR B 1 100 ? -23.625 -7.578 -10.227 1 97.31 100 THR B CA 1
ATOM 2282 C C . THR B 1 100 ? -22.281 -8.07 -10.781 1 97.31 100 THR B C 1
ATOM 2284 O O . THR B 1 100 ? -22.078 -9.281 -10.93 1 97.31 100 THR B O 1
ATOM 2287 N N . ASN B 1 101 ? -21.469 -7.086 -11.133 1 98.5 101 ASN B N 1
ATOM 2288 C CA . ASN B 1 101 ? -20.125 -7.477 -11.531 1 98.5 101 ASN B CA 1
ATOM 2289 C C . ASN B 1 101 ? -19.25 -7.809 -10.32 1 98.5 101 ASN B C 1
ATOM 2291 O O . ASN B 1 101 ? -18.859 -6.914 -9.578 1 98.5 101 ASN B O 1
ATOM 2295 N N . ARG B 1 102 ? -18.984 -9.062 -10.18 1 98.62 102 ARG B N 1
ATOM 2296 C CA . ARG B 1 102 ? -18.188 -9.5 -9.031 1 98.62 102 ARG B CA 1
ATOM 2297 C C . ARG B 1 102 ? -16.922 -10.211 -9.477 1 98.62 102 ARG B C 1
ATOM 2299 O O . ARG B 1 102 ? -16.406 -11.07 -8.766 1 98.62 102 ARG B O 1
ATOM 2306 N N . ASN B 1 103 ? -16.469 -9.922 -10.695 1 98.88 103 ASN B N 1
ATOM 2307 C CA . ASN B 1 103 ? -15.242 -10.484 -11.25 1 98.88 103 ASN B CA 1
ATOM 2308 C C . ASN B 1 103 ? -14.023 -10.086 -10.422 1 98.88 103 ASN B C 1
ATOM 2310 O O . ASN B 1 103 ? -13.898 -8.93 -10.016 1 98.88 103 ASN B O 1
ATOM 2314 N N . ALA B 1 104 ? -13.219 -11.055 -10.172 1 98.88 104 ALA B N 1
ATOM 2315 C CA . ALA B 1 104 ? -11.992 -10.852 -9.414 1 98.88 104 ALA B CA 1
ATOM 2316 C C . ALA B 1 104 ? -10.898 -11.82 -9.867 1 98.88 104 ALA B C 1
ATOM 2318 O O . ALA B 1 104 ? -11.164 -12.75 -10.625 1 98.88 104 ALA B O 1
ATOM 2319 N N . TYR B 1 105 ? -9.703 -11.57 -9.438 1 98.81 105 TYR B N 1
ATOM 2320 C CA . TYR B 1 105 ? -8.625 -12.5 -9.742 1 98.81 105 TYR B CA 1
ATOM 2321 C C . TYR B 1 105 ? -7.477 -12.359 -8.75 1 98.81 105 TYR B C 1
ATOM 2323 O O . TYR B 1 105 ? -7.266 -11.281 -8.188 1 98.81 105 TYR B O 1
ATOM 2331 N N . PHE B 1 106 ? -6.824 -13.461 -8.586 1 98.5 106 PHE B N 1
ATOM 2332 C CA . PHE B 1 106 ? -5.52 -13.469 -7.934 1 98.5 106 PHE B CA 1
ATOM 2333 C C . PHE B 1 106 ? -4.398 -13.352 -8.961 1 98.5 106 PHE B C 1
ATOM 2335 O O . PHE B 1 106 ? -4.504 -13.883 -10.07 1 98.5 106 PHE B O 1
ATOM 2342 N N . LYS B 1 107 ? -3.385 -12.648 -8.57 1 98.62 107 LYS B N 1
ATOM 2343 C CA . LYS B 1 107 ? -2.223 -12.492 -9.438 1 98.62 107 LYS B CA 1
ATOM 2344 C C . LYS B 1 107 ? -0.924 -12.648 -8.648 1 98.62 107 LYS B C 1
ATOM 2346 O O . LYS B 1 107 ? -0.796 -12.117 -7.543 1 98.62 107 LYS B O 1
ATOM 2351 N N . THR B 1 108 ? -0.06 -13.398 -9.133 1 98.25 108 THR B N 1
ATOM 2352 C CA . THR B 1 108 ? 1.3 -13.523 -8.625 1 98.25 108 THR B CA 1
ATOM 2353 C C . THR B 1 108 ? 2.314 -13.031 -9.648 1 98.25 108 THR B C 1
ATOM 2355 O O . THR B 1 108 ? 2.178 -13.305 -10.844 1 98.25 108 THR B O 1
ATOM 2358 N N . VAL B 1 109 ? 3.291 -12.312 -9.211 1 98.69 109 VAL B N 1
ATOM 2359 C CA . VAL B 1 109 ? 4.414 -11.906 -10.047 1 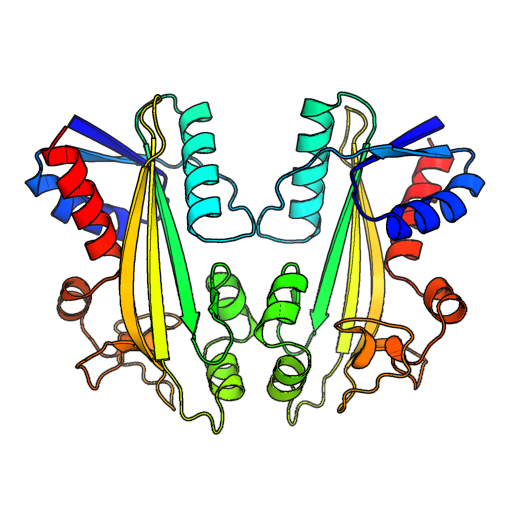98.69 109 VAL B CA 1
ATOM 2360 C C . VAL B 1 109 ? 5.723 -12.391 -9.43 1 98.69 109 VAL B C 1
ATOM 2362 O O . VAL B 1 109 ? 5.984 -12.148 -8.25 1 98.69 109 VAL B O 1
ATOM 2365 N N . ILE B 1 110 ? 6.531 -13.086 -10.211 1 98.5 110 ILE B N 1
ATOM 2366 C CA . ILE B 1 110 ? 7.875 -13.508 -9.828 1 98.5 110 ILE B CA 1
ATOM 2367 C C . ILE B 1 110 ? 8.906 -12.625 -10.523 1 98.5 110 ILE B C 1
ATOM 2369 O O . ILE B 1 110 ? 8.898 -12.492 -11.75 1 98.5 110 ILE B O 1
ATOM 2373 N N . GLY B 1 111 ? 9.688 -11.969 -9.75 1 98.5 111 GLY B N 1
ATOM 2374 C CA . GLY B 1 111 ? 10.867 -11.305 -10.297 1 98.5 111 GLY B CA 1
ATOM 2375 C C . GLY B 1 111 ? 12.109 -12.18 -10.273 1 98.5 111 GLY B C 1
ATOM 2376 O O . GLY B 1 111 ? 12.43 -12.789 -9.25 1 98.5 111 GLY B O 1
ATOM 2377 N N . TYR B 1 112 ? 12.773 -12.273 -11.398 1 98 112 TYR B N 1
ATOM 2378 C CA . TYR B 1 112 ? 14.023 -13.008 -11.562 1 98 112 TYR B CA 1
ATOM 2379 C C . TYR B 1 112 ? 15.133 -12.094 -12.062 1 98 112 TYR B C 1
ATOM 2381 O O . TYR B 1 112 ? 14.93 -11.312 -12.992 1 98 112 TYR B O 1
ATOM 2389 N N . TYR B 1 113 ? 16.266 -12.188 -11.398 1 97.62 113 TYR B N 1
ATOM 2390 C CA . TYR B 1 113 ? 17.422 -11.422 -11.844 1 97.62 113 TYR B CA 1
ATOM 2391 C C . TYR B 1 113 ? 18.719 -12.211 -11.648 1 97.62 113 TYR B C 1
ATOM 2393 O O . TYR B 1 113 ? 18.953 -12.758 -10.57 1 97.62 113 TYR B O 1
ATOM 2401 N N . ASP B 1 114 ? 19.5 -12.273 -12.703 1 94.5 114 ASP B N 1
ATOM 2402 C CA . ASP B 1 114 ? 20.75 -13.023 -12.648 1 94.5 114 ASP B CA 1
ATOM 2403 C C . ASP B 1 114 ? 21.953 -12.102 -12.828 1 94.5 114 ASP B C 1
ATOM 2405 O O . ASP B 1 114 ? 23.078 -12.562 -13.031 1 94.5 114 ASP B O 1
ATOM 2409 N N . GLY B 1 115 ? 21.719 -10.766 -12.805 1 94.94 115 GLY B N 1
ATOM 2410 C CA . GLY B 1 115 ? 22.797 -9.805 -12.953 1 94.94 115 GLY B CA 1
ATOM 2411 C C . GLY B 1 115 ? 22.797 -9.094 -14.297 1 94.94 115 GLY B C 1
ATOM 2412 O O . GLY B 1 115 ? 23.5 -8.109 -14.492 1 94.94 115 GLY B O 1
ATOM 2413 N N . ASP B 1 116 ? 22 -9.555 -15.203 1 93.44 116 ASP B N 1
ATOM 2414 C CA . ASP B 1 116 ? 21.969 -8.977 -16.547 1 93.44 116 ASP B CA 1
ATOM 2415 C C . ASP B 1 116 ? 20.641 -8.281 -16.812 1 93.44 116 ASP B C 1
ATOM 2417 O O . ASP B 1 116 ? 20.578 -7.062 -16.969 1 93.44 116 ASP B O 1
ATOM 2421 N N . ASN B 1 117 ? 19.531 -9.125 -16.844 1 93.25 117 ASN B N 1
ATOM 2422 C CA . ASN B 1 117 ? 18.203 -8.586 -17.109 1 93.25 117 ASN B CA 1
ATOM 2423 C C . ASN B 1 117 ? 17.203 -9.055 -16.062 1 93.25 117 ASN B C 1
ATOM 2425 O O . ASN B 1 117 ? 17.25 -10.195 -15.594 1 93.25 117 ASN B O 1
ATOM 2429 N N . ILE B 1 118 ? 16.312 -8.117 -15.797 1 97.06 118 ILE B N 1
ATOM 2430 C CA . ILE B 1 118 ? 15.195 -8.477 -14.93 1 97.06 118 ILE B CA 1
ATOM 2431 C C . ILE B 1 118 ? 14.086 -9.125 -15.758 1 97.06 118 ILE B C 1
ATOM 2433 O O . ILE B 1 118 ? 13.711 -8.609 -16.812 1 97.06 118 ILE B O 1
ATOM 2437 N N . LYS B 1 119 ? 13.609 -10.234 -15.32 1 98.12 119 LYS B N 1
ATOM 2438 C CA . LYS B 1 119 ? 12.469 -10.898 -15.945 1 98.12 119 LYS B CA 1
ATOM 2439 C C . LYS B 1 119 ? 11.32 -11.07 -14.953 1 98.12 119 LYS B C 1
ATOM 2441 O O . LYS B 1 119 ? 11.547 -11.375 -13.781 1 98.12 119 LYS B O 1
ATOM 2446 N N . LEU B 1 120 ? 10.203 -10.828 -15.453 1 98.75 120 LEU B N 1
ATOM 2447 C CA . LEU B 1 120 ? 9 -10.992 -14.641 1 98.75 120 LEU B CA 1
ATOM 2448 C C . LEU B 1 120 ? 8.109 -12.102 -15.203 1 98.75 120 LEU B C 1
ATOM 2450 O O . LEU B 1 120 ? 7.941 -12.203 -16.422 1 98.75 120 LEU B O 1
ATOM 2454 N N . PHE B 1 121 ? 7.605 -12.938 -14.383 1 98.69 121 PHE B N 1
ATOM 2455 C CA . PHE B 1 121 ? 6.68 -14.008 -14.734 1 98.69 121 PHE B CA 1
ATOM 2456 C C . PHE B 1 121 ? 5.379 -13.875 -13.953 1 98.69 121 PHE B C 1
ATOM 2458 O O . PHE B 1 121 ? 5.395 -13.695 -12.734 1 98.69 121 PHE B O 1
ATOM 2465 N N . THR B 1 122 ? 4.309 -13.977 -14.633 1 98.69 122 THR B N 1
ATOM 2466 C CA . THR B 1 122 ? 3.02 -13.672 -14.023 1 98.69 122 THR B CA 1
ATOM 2467 C C . THR B 1 122 ? 2.094 -14.883 -14.094 1 98.69 122 THR B C 1
ATOM 2469 O O . THR B 1 122 ? 2.072 -15.602 -15.094 1 98.69 122 THR B O 1
ATOM 2472 N N . GLY B 1 123 ? 1.38 -15.133 -13.047 1 98.31 123 GLY B N 1
ATOM 2473 C CA . GLY B 1 123 ? 0.284 -16.094 -12.977 1 98.31 123 GLY B CA 1
ATOM 2474 C C . GLY B 1 123 ? -1.005 -15.477 -12.461 1 98.31 123 GLY B C 1
ATOM 2475 O O . GLY B 1 123 ? -0.991 -14.711 -11.5 1 98.31 123 GLY B O 1
ATOM 2476 N N . ILE B 1 124 ? -2.074 -15.836 -13.109 1 98.44 124 ILE B N 1
ATOM 2477 C CA . ILE B 1 124 ? -3.373 -15.273 -12.758 1 98.44 124 ILE B CA 1
ATOM 2478 C C . ILE B 1 124 ? -4.406 -16.391 -12.633 1 98.44 124 ILE B C 1
ATOM 2480 O O . ILE B 1 124 ? -4.383 -17.359 -13.398 1 98.44 124 ILE B O 1
ATOM 2484 N N . VAL B 1 125 ? -5.25 -16.281 -11.68 1 97.88 125 VAL B N 1
ATOM 2485 C CA . VAL B 1 125 ? -6.457 -17.109 -11.586 1 97.88 125 VAL B CA 1
ATOM 2486 C C . VAL B 1 125 ? -7.688 -16.203 -11.492 1 97.88 125 VAL B C 1
ATOM 2488 O O . VAL B 1 125 ? -7.82 -15.422 -10.547 1 97.88 125 VAL B O 1
ATOM 2491 N N . LYS B 1 126 ? -8.516 -16.312 -12.469 1 98.38 126 LYS B N 1
ATOM 2492 C CA . LYS B 1 126 ? -9.719 -15.484 -12.516 1 98.38 126 LYS B CA 1
ATOM 2493 C C . LYS B 1 126 ? -10.891 -16.172 -11.812 1 98.38 126 LYS B C 1
ATOM 2495 O O . LYS B 1 126 ? -10.914 -17.406 -11.703 1 98.38 126 LYS B O 1
ATOM 2500 N N . GLY B 1 127 ? -11.82 -15.422 -11.336 1 98.62 127 GLY B N 1
ATOM 2501 C CA . GLY B 1 127 ? -13.023 -15.914 -10.688 1 98.62 127 GLY B CA 1
ATOM 2502 C C . GLY B 1 127 ? -13.977 -14.805 -10.289 1 98.62 127 GLY B C 1
ATOM 2503 O O . GLY B 1 127 ? -14.023 -13.75 -10.938 1 98.62 127 GLY B O 1
ATOM 2504 N N . THR B 1 128 ? -14.836 -15.125 -9.344 1 98.75 128 THR B N 1
ATOM 2505 C CA . THR B 1 128 ? -15.812 -14.156 -8.844 1 98.75 128 THR B CA 1
ATOM 2506 C C . THR B 1 128 ? -15.836 -14.156 -7.316 1 98.75 128 THR B C 1
ATOM 2508 O O . THR B 1 128 ? -15.375 -15.109 -6.684 1 98.75 128 THR B O 1
ATOM 2511 N N . ILE B 1 129 ? -16.297 -13.086 -6.801 1 98.81 129 ILE B N 1
ATOM 2512 C CA . ILE B 1 129 ? -16.453 -12.977 -5.355 1 98.81 129 ILE B CA 1
ATOM 2513 C C . ILE B 1 129 ? -17.828 -13.492 -4.945 1 98.81 129 ILE B C 1
ATOM 2515 O O . ILE B 1 129 ? -18.844 -13.062 -5.492 1 98.81 129 ILE B O 1
ATOM 2519 N N . SER B 1 130 ? -17.891 -14.375 -4.012 1 98.19 130 SER B N 1
ATOM 2520 C CA . SER B 1 130 ? -19.141 -14.898 -3.469 1 98.19 130 SER B CA 1
ATOM 2521 C C . SER B 1 130 ? -19.906 -13.812 -2.732 1 98.19 130 SER B C 1
ATOM 2523 O O . SER B 1 130 ? -19.344 -12.773 -2.373 1 98.19 130 SER B O 1
ATOM 2525 N N . THR B 1 131 ? -21.219 -14.039 -2.516 1 97.56 131 THR B N 1
ATOM 2526 C CA . THR B 1 131 ? -22.047 -13.078 -1.792 1 97.56 131 THR B CA 1
ATOM 2527 C C . THR B 1 131 ? -21.938 -13.297 -0.286 1 97.56 131 THR B C 1
ATOM 2529 O O . THR B 1 131 ? -22.359 -12.445 0.502 1 97.56 131 THR B O 1
ATOM 2532 N N . GLU B 1 132 ? -21.359 -14.445 0.052 1 97.25 132 GLU B N 1
ATOM 2533 C CA . GLU B 1 132 ? -21.188 -14.805 1.458 1 97.25 132 GLU B CA 1
ATOM 2534 C C . GLU B 1 132 ? -19.797 -15.391 1.713 1 97.25 132 GLU B C 1
ATOM 2536 O O . GLU B 1 132 ? -19.125 -15.812 0.778 1 97.25 132 GLU B O 1
ATOM 2541 N N . ILE B 1 133 ? -19.422 -15.336 2.979 1 97.69 133 ILE B N 1
ATOM 2542 C CA . ILE B 1 133 ? -18.188 -15.984 3.383 1 97.69 133 ILE B CA 1
ATOM 2543 C C . ILE B 1 133 ? -18.422 -17.484 3.568 1 97.69 133 ILE B C 1
ATOM 2545 O O . ILE B 1 133 ? -19.281 -17.891 4.344 1 97.69 133 ILE B O 1
ATOM 2549 N N . LYS B 1 134 ? -17.766 -18.219 2.793 1 96.38 134 LYS B N 1
ATOM 2550 C CA . LYS B 1 134 ? -17.844 -19.672 2.875 1 96.38 134 LYS B CA 1
ATOM 2551 C C . LYS B 1 134 ? -16.469 -20.281 3.146 1 96.38 134 LYS B C 1
ATOM 2553 O O . LYS B 1 134 ? -15.594 -20.266 2.275 1 96.38 134 LYS B O 1
ATOM 2558 N N . ASP B 1 135 ? -16.359 -20.781 4.348 1 92.25 135 ASP B N 1
ATOM 2559 C CA . ASP B 1 135 ? -15.086 -21.328 4.781 1 92.25 135 ASP B CA 1
ATOM 2560 C C . ASP B 1 135 ? -15.219 -22.812 5.117 1 92.25 135 ASP B C 1
ATOM 2562 O O . ASP B 1 135 ? -15.93 -23.188 6.047 1 92.25 135 ASP B O 1
ATOM 2566 N N . GLY B 1 136 ? -14.586 -23.641 4.344 1 90.06 136 GLY B N 1
ATOM 2567 C CA . GLY B 1 136 ? -14.586 -25.078 4.57 1 90.06 136 GLY B CA 1
ATOM 2568 C C . GLY B 1 136 ? -13.367 -25.562 5.328 1 90.06 136 GLY B C 1
ATOM 2569 O O . GLY B 1 136 ? -13.172 -26.766 5.5 1 90.06 136 GLY B O 1
ATOM 2570 N N . GLY B 1 137 ? -12.477 -24.547 5.715 1 89.94 137 GLY B N 1
ATOM 2571 C CA . GLY B 1 137 ? -11.312 -24.875 6.531 1 89.94 137 GLY B CA 1
ATOM 2572 C C . GLY B 1 137 ? -10.047 -25.047 5.715 1 89.94 137 GLY B C 1
ATOM 2573 O O . GLY B 1 137 ? -8.992 -25.391 6.262 1 89.94 137 GLY B O 1
ATOM 2574 N N . PHE B 1 138 ? -9.984 -24.938 4.398 1 85.5 138 PHE B N 1
ATOM 2575 C CA . PHE B 1 138 ? -8.844 -25.219 3.537 1 85.5 138 PHE B CA 1
ATOM 2576 C C . PHE B 1 138 ? -8.242 -23.922 3.004 1 85.5 138 PHE B C 1
ATOM 2578 O O . PHE B 1 138 ? -7.426 -23.953 2.078 1 85.5 138 PHE B O 1
ATOM 2585 N N . GLY B 1 139 ? -8.445 -22.812 3.701 1 88.38 139 GLY B N 1
ATOM 2586 C CA . GLY B 1 139 ? -7.93 -21.578 3.145 1 88.38 139 GLY B CA 1
ATOM 2587 C C . GLY B 1 139 ? -7.887 -20.438 4.152 1 88.38 139 GLY B C 1
ATOM 2588 O O . GLY B 1 139 ? -8.156 -20.641 5.336 1 88.38 139 GLY B O 1
ATOM 2589 N N . PHE B 1 140 ? -7.34 -19.375 3.488 1 90.44 140 PHE B N 1
ATOM 2590 C CA . PHE B 1 140 ? -7.227 -18.188 4.34 1 90.44 140 PHE B CA 1
ATOM 2591 C C . PHE B 1 140 ? -7.633 -16.938 3.584 1 90.44 140 PHE B C 1
ATOM 2593 O O . PHE B 1 140 ? -7.832 -16.969 2.367 1 90.44 140 PHE B O 1
ATOM 2600 N N . ALA B 1 141 ? -7.836 -15.906 4.379 1 95 141 ALA B N 1
ATOM 2601 C CA . ALA B 1 141 ? -8.055 -14.562 3.855 1 95 141 ALA B CA 1
ATOM 2602 C C . ALA B 1 141 ? -9.148 -14.555 2.791 1 95 141 ALA B C 1
ATOM 2604 O O . ALA B 1 141 ? -10.281 -14.961 3.055 1 95 141 ALA B O 1
ATOM 2605 N N . TYR B 1 142 ? -8.758 -14.242 1.56 1 98 142 TYR B N 1
ATOM 2606 C CA . TYR B 1 142 ? -9.75 -14.016 0.517 1 98 142 TYR B CA 1
ATOM 2607 C C . TYR B 1 142 ? -10.266 -15.336 -0.037 1 98 142 TYR B C 1
ATOM 2609 O O . TYR B 1 142 ? -11.258 -15.367 -0.77 1 98 142 TYR B O 1
ATOM 2617 N N . ASP B 1 143 ? -9.641 -16.391 0.333 1 97.19 143 ASP B N 1
ATOM 2618 C CA . ASP B 1 143 ? -10.039 -17.703 -0.149 1 97.19 143 ASP B CA 1
ATOM 2619 C C . ASP B 1 143 ? -11.516 -17.984 0.156 1 97.19 143 ASP B C 1
ATOM 2621 O O . ASP B 1 143 ? -12.188 -18.688 -0.595 1 97.19 143 ASP B O 1
ATOM 2625 N N . SER B 1 144 ? -12 -17.453 1.195 1 98.19 144 SER B N 1
ATOM 2626 C CA . SER B 1 144 ? -13.336 -17.781 1.678 1 98.19 144 SER B CA 1
ATOM 2627 C C . SER B 1 144 ? -14.406 -17.016 0.91 1 98.19 144 SER B C 1
ATOM 2629 O O . SER B 1 144 ? -15.602 -17.25 1.096 1 98.19 144 SER B O 1
ATOM 2631 N N . ILE B 1 145 ? -13.977 -16.125 -0.011 1 98.69 145 ILE B N 1
ATOM 2632 C CA . ILE B 1 145 ? -14.992 -15.391 -0.766 1 98.69 145 ILE B CA 1
ATOM 2633 C C . ILE B 1 145 ? -14.711 -15.516 -2.262 1 98.69 145 ILE B C 1
ATOM 2635 O O . ILE B 1 145 ? -15.445 -14.977 -3.086 1 98.69 145 ILE B O 1
ATOM 2639 N N . PHE B 1 146 ? -13.68 -16.156 -2.668 1 98.62 146 PHE B N 1
ATOM 2640 C CA . PHE B 1 146 ? -13.281 -16.234 -4.066 1 98.62 146 PHE B CA 1
ATOM 2641 C C . PHE B 1 146 ? -13.688 -17.578 -4.676 1 98.62 146 PHE B C 1
ATOM 2643 O O . PHE B 1 146 ? -13.297 -18.625 -4.172 1 98.62 146 PHE B O 1
ATOM 2650 N N . ILE B 1 147 ? -14.414 -17.531 -5.715 1 98.25 147 ILE B N 1
ATOM 2651 C CA . ILE B 1 147 ? -14.82 -18.703 -6.477 1 98.25 147 ILE B CA 1
ATOM 2652 C C . ILE B 1 147 ? -14.109 -18.719 -7.832 1 98.25 147 ILE B C 1
ATOM 2654 O O . ILE B 1 147 ? -14.422 -17.906 -8.703 1 98.25 147 ILE B O 1
ATOM 2658 N N . PRO B 1 148 ? -13.188 -19.656 -8.023 1 97.88 148 PRO B N 1
ATOM 2659 C CA . PRO B 1 148 ? -12.484 -19.688 -9.312 1 97.88 148 PRO B CA 1
ATOM 2660 C C . PRO B 1 148 ? -13.414 -19.969 -10.484 1 97.88 148 PRO B C 1
ATOM 2662 O O . PRO B 1 148 ? -14.445 -20.625 -10.312 1 97.88 148 PRO B O 1
ATOM 2665 N N . GLU B 1 149 ? -13.008 -19.438 -11.617 1 97.25 149 GLU B N 1
ATOM 2666 C CA . GLU B 1 149 ? -13.789 -19.656 -12.836 1 97.25 149 GLU B CA 1
ATOM 2667 C C . GLU B 1 149 ? -14.047 -21.141 -13.07 1 97.25 149 GLU B C 1
ATOM 2669 O O . GLU B 1 149 ? -13.133 -21.953 -12.953 1 97.25 149 GLU B O 1
ATOM 2674 N N . GLY B 1 150 ? -15.289 -21.453 -13.352 1 95.5 150 GLY B N 1
ATOM 2675 C CA . GLY B 1 150 ? -15.648 -22.828 -13.656 1 95.5 150 GLY B CA 1
ATOM 2676 C C . GLY B 1 150 ? -15.938 -23.656 -12.422 1 95.5 150 GLY B C 1
ATOM 2677 O O . GLY B 1 150 ? -16.188 -24.859 -12.516 1 95.5 150 GLY B O 1
ATOM 2678 N N . LYS B 1 151 ? -15.891 -23.031 -11.266 1 96 151 LYS B N 1
ATOM 2679 C CA . LYS B 1 151 ? -16.172 -23.75 -10.016 1 96 151 LYS B CA 1
ATOM 2680 C C . LYS B 1 151 ? -17.391 -23.156 -9.305 1 96 151 LYS B C 1
ATOM 2682 O O . LYS B 1 151 ? -17.906 -22.125 -9.727 1 96 151 LYS B O 1
ATOM 2687 N N . THR B 1 152 ? -17.891 -23.875 -8.305 1 95.81 152 THR B N 1
ATOM 2688 C CA . THR B 1 152 ? -19.031 -23.406 -7.531 1 95.81 152 THR B CA 1
ATOM 2689 C C . THR B 1 152 ? -18.656 -23.203 -6.066 1 95.81 152 THR B C 1
ATOM 2691 O O . THR B 1 152 ? -19.438 -22.656 -5.285 1 95.81 152 THR B O 1
ATOM 2694 N N . LYS B 1 153 ? -17.422 -23.656 -5.789 1 95.94 153 LYS B N 1
ATOM 2695 C CA . LYS B 1 153 ? -16.938 -23.562 -4.418 1 95.94 153 LYS B CA 1
ATOM 2696 C C . LYS B 1 153 ? -15.852 -22.484 -4.297 1 95.94 153 LYS B C 1
ATOM 2698 O O . LYS B 1 153 ? -15.117 -22.234 -5.246 1 95.94 153 LYS B O 1
ATOM 2703 N N . THR B 1 154 ? -15.82 -21.906 -3.07 1 97.5 154 THR B N 1
ATOM 2704 C CA . THR B 1 154 ? -14.734 -20.969 -2.805 1 97.5 154 THR B CA 1
ATOM 2705 C C . THR B 1 154 ? -13.414 -21.719 -2.645 1 97.5 154 THR B C 1
ATOM 2707 O O . THR B 1 154 ? -13.391 -22.922 -2.396 1 97.5 154 THR B O 1
ATOM 2710 N N . PHE B 1 155 ? -12.305 -20.984 -2.771 1 96.75 155 PHE B N 1
ATOM 2711 C CA . PHE B 1 155 ? -10.984 -21.562 -2.537 1 96.75 155 PHE B CA 1
ATOM 2712 C C . PHE B 1 155 ? -10.906 -22.188 -1.149 1 96.75 155 PHE B C 1
ATOM 2714 O O . PHE B 1 155 ? -10.258 -23.219 -0.962 1 96.75 155 PHE B O 1
ATOM 2721 N N . ALA B 1 156 ? -11.539 -21.609 -0.175 1 96.25 156 ALA B N 1
ATOM 2722 C CA . ALA B 1 156 ? -11.469 -22.094 1.2 1 96.25 156 ALA B CA 1
ATOM 2723 C C . ALA B 1 156 ? -12.25 -23.391 1.359 1 96.25 156 ALA B C 1
ATOM 2725 O O . ALA B 1 156 ? -12.117 -24.078 2.371 1 96.25 156 ALA B O 1
ATOM 2726 N N . GLU B 1 157 ? -13.055 -23.719 0.396 1 96.69 157 GLU B N 1
ATOM 2727 C CA . GLU B 1 157 ? -13.828 -24.953 0.419 1 96.69 157 GLU B CA 1
ATOM 2728 C C . GLU B 1 157 ? -13.148 -26.047 -0.401 1 96.69 157 GLU B C 1
ATOM 2730 O O . GLU B 1 157 ? -13.641 -27.172 -0.469 1 96.69 157 GLU B O 1
ATOM 2735 N N . MET B 1 158 ? -12.062 -25.734 -1.009 1 94.06 158 MET B N 1
ATOM 2736 C CA . MET B 1 158 ? -11.328 -26.672 -1.844 1 94.06 158 MET B CA 1
ATOM 2737 C C . MET B 1 158 ? -10.102 -27.203 -1.109 1 94.06 158 MET B C 1
ATOM 2739 O O . MET B 1 158 ? -9.422 -26.453 -0.4 1 94.06 158 MET B O 1
ATOM 2743 N N . THR B 1 159 ? -9.781 -28.391 -1.382 1 90.19 159 THR B N 1
ATOM 2744 C CA . THR B 1 159 ? -8.578 -28.969 -0.792 1 90.19 159 THR B CA 1
ATOM 2745 C C . THR B 1 159 ? -7.324 -28.391 -1.437 1 90.19 159 THR B C 1
ATOM 2747 O O . THR B 1 159 ? -7.395 -27.766 -2.5 1 90.19 159 THR B O 1
ATOM 2750 N N . THR B 1 160 ? -6.211 -28.578 -0.741 1 84.44 160 THR B N 1
ATOM 2751 C CA . THR B 1 160 ? -4.934 -28.109 -1.262 1 84.44 160 THR B CA 1
ATOM 2752 C C . THR B 1 160 ? -4.664 -28.688 -2.645 1 84.44 160 THR B C 1
ATOM 2754 O O . THR B 1 160 ? -4.152 -28 -3.527 1 84.44 160 THR B O 1
ATOM 2757 N N . GLU B 1 161 ? -5.027 -29.922 -2.824 1 85.69 161 GLU B N 1
ATOM 2758 C CA . GLU B 1 161 ? -4.824 -30.625 -4.094 1 85.69 161 GLU B CA 1
ATOM 2759 C C .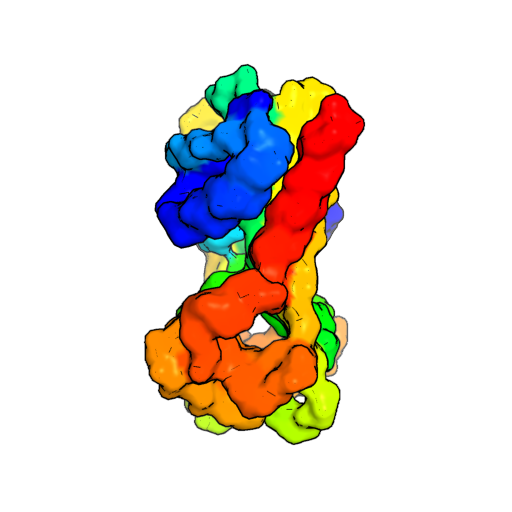 GLU B 1 161 ? -5.664 -30 -5.203 1 85.69 161 GLU B C 1
ATOM 2761 O O . GLU B 1 161 ? -5.172 -29.766 -6.312 1 85.69 161 GLU B O 1
ATOM 2766 N N . GLU B 1 162 ? -6.887 -29.688 -4.938 1 86.94 162 GLU B N 1
ATOM 2767 C CA . GLU B 1 162 ? -7.785 -29.047 -5.895 1 86.94 162 GLU B CA 1
ATOM 2768 C C . GLU B 1 162 ? -7.277 -27.672 -6.289 1 86.94 162 GLU B C 1
ATOM 2770 O O . GLU B 1 162 ? -7.262 -27.312 -7.469 1 86.94 162 GLU B O 1
ATOM 2775 N N . LYS B 1 163 ? -6.781 -26.922 -5.305 1 86.62 163 LYS B N 1
ATOM 2776 C CA . LYS B 1 163 ? -6.328 -25.547 -5.527 1 86.62 163 LYS B CA 1
ATOM 2777 C C . LYS B 1 163 ? -5.043 -25.531 -6.348 1 86.62 163 LYS B C 1
ATOM 2779 O O . LYS B 1 163 ? -4.84 -24.609 -7.156 1 86.62 163 LYS B O 1
ATOM 2784 N N . SER B 1 164 ? -4.238 -26.453 -6.051 1 82.75 164 SER B N 1
ATOM 2785 C CA . SER B 1 164 ? -2.93 -26.484 -6.695 1 82.75 164 SER B CA 1
ATOM 2786 C C . SER B 1 164 ? -3.062 -26.578 -8.211 1 82.75 164 SER B C 1
ATOM 2788 O O . SER B 1 164 ? -2.191 -26.094 -8.945 1 82.75 164 SER B O 1
ATOM 2790 N N . GLU B 1 165 ? -4.141 -27.062 -8.719 1 84 165 GLU B N 1
ATOM 2791 C CA . GLU B 1 165 ? -4.348 -27.219 -10.148 1 84 165 GLU B CA 1
ATOM 2792 C C . GLU B 1 165 ? -4.609 -25.875 -10.82 1 84 165 GLU B C 1
ATOM 2794 O O . GLU B 1 165 ? -4.359 -25.719 -12.023 1 84 165 GLU B O 1
ATOM 2799 N N . ILE B 1 166 ? -5.055 -24.922 -10.062 1 86.5 166 ILE B N 1
ATOM 2800 C CA . ILE B 1 166 ? -5.465 -23.672 -10.695 1 86.5 166 ILE B CA 1
ATOM 2801 C C . ILE B 1 166 ? -4.836 -22.5 -9.961 1 86.5 166 ILE B C 1
ATOM 2803 O O . ILE B 1 166 ? -5.328 -21.359 -10.047 1 86.5 166 ILE B O 1
ATOM 2807 N N . SER B 1 167 ? -3.789 -22.703 -9.352 1 90.19 167 SER B N 1
ATOM 2808 C CA . SER B 1 167 ? -3.15 -21.719 -8.5 1 90.19 167 SER B CA 1
ATOM 2809 C C . SER B 1 167 ? -2.434 -20.656 -9.32 1 90.19 167 SER B C 1
ATOM 2811 O O . SER B 1 167 ? -1.765 -20.969 -10.305 1 90.19 167 SER B O 1
ATOM 2813 N N . HIS B 1 168 ? -2.645 -19.375 -8.969 1 95 168 HIS B N 1
ATOM 2814 C CA . HIS B 1 168 ? -1.932 -18.266 -9.594 1 95 168 HIS B CA 1
ATOM 2815 C C . HIS B 1 168 ? -0.427 -18.375 -9.375 1 95 168 HIS B C 1
ATOM 2817 O O . HIS B 1 168 ? 0.363 -18.062 -10.266 1 95 168 HIS B O 1
ATOM 2823 N N . ARG B 1 169 ? -0.032 -18.844 -8.266 1 94.75 169 ARG B N 1
ATOM 2824 C CA . ARG B 1 169 ? 1.388 -19.016 -7.977 1 94.75 169 ARG B CA 1
ATOM 2825 C C . ARG B 1 169 ? 1.999 -20.109 -8.859 1 94.75 169 ARG B C 1
ATOM 2827 O O . ARG B 1 169 ? 3.072 -19.906 -9.43 1 94.75 169 ARG B O 1
ATOM 2834 N N . LYS B 1 170 ? 1.336 -21.234 -8.961 1 93.75 170 LYS B N 1
ATOM 2835 C CA . LYS B 1 170 ? 1.807 -22.312 -9.82 1 93.75 170 LYS B CA 1
ATOM 2836 C C . LYS B 1 170 ? 1.997 -21.844 -11.258 1 93.75 170 LYS B C 1
ATOM 2838 O O . LYS B 1 170 ? 3.008 -22.141 -11.891 1 93.75 170 LYS B O 1
ATOM 2843 N N . ARG B 1 171 ? 1.038 -21.125 -11.719 1 96.44 171 ARG B N 1
ATOM 2844 C CA . ARG B 1 171 ? 1.09 -20.641 -13.094 1 96.44 171 ARG B CA 1
ATOM 2845 C C . ARG B 1 171 ? 2.299 -19.734 -13.297 1 96.44 171 ARG B C 1
ATOM 2847 O O . ARG B 1 171 ? 2.945 -19.781 -14.352 1 96.44 171 ARG B O 1
ATOM 2854 N N . ALA B 1 172 ? 2.559 -18.859 -12.328 1 97.75 172 ALA B N 1
ATOM 2855 C CA . ALA B 1 172 ? 3.74 -18 -12.406 1 97.75 172 ALA B CA 1
ATOM 2856 C C . ALA B 1 172 ? 5.02 -18.828 -12.453 1 97.75 172 ALA B C 1
ATOM 2858 O O . ALA B 1 172 ? 5.918 -18.547 -13.25 1 97.75 172 ALA B O 1
ATOM 2859 N N . PHE B 1 173 ? 5.082 -19.875 -11.688 1 96.38 173 PHE B N 1
ATOM 2860 C CA . PHE B 1 173 ? 6.277 -20.719 -11.641 1 96.38 173 PHE B CA 1
ATOM 2861 C C . PHE B 1 173 ? 6.41 -21.531 -12.922 1 96.38 173 PHE B C 1
ATOM 2863 O O . PHE B 1 173 ? 7.523 -21.812 -13.367 1 96.38 173 PHE B O 1
ATOM 2870 N N . TYR B 1 174 ? 5.301 -21.906 -13.508 1 95.88 174 TYR B N 1
ATOM 2871 C CA . TYR B 1 174 ? 5.383 -22.594 -14.789 1 95.88 174 TYR B CA 1
ATOM 2872 C C . TYR B 1 174 ? 5.988 -21.703 -15.859 1 95.88 174 TYR B C 1
ATOM 2874 O O . TYR B 1 174 ? 6.766 -22.156 -16.703 1 95.88 174 TYR B O 1
ATOM 2882 N N . GLU B 1 175 ? 5.582 -20.438 -15.805 1 97.06 175 GLU B N 1
ATOM 2883 C CA . GLU B 1 175 ? 6.195 -19.5 -16.734 1 97.06 175 GLU B CA 1
ATOM 2884 C C . GLU B 1 175 ? 7.703 -19.406 -16.516 1 97.06 175 GLU B C 1
ATOM 2886 O O . GLU B 1 175 ? 8.477 -19.359 -17.469 1 97.06 175 GLU B O 1
ATOM 2891 N N . LEU B 1 176 ? 8.125 -19.328 -15.289 1 96.5 176 LEU B N 1
ATOM 2892 C CA . LEU B 1 176 ? 9.547 -19.297 -14.953 1 96.5 176 LEU B CA 1
ATOM 2893 C C . LEU B 1 176 ? 10.242 -20.562 -15.43 1 96.5 176 LEU B C 1
ATOM 2895 O O . LEU B 1 176 ? 11.32 -20.5 -16.031 1 96.5 176 LEU B O 1
ATOM 2899 N N . LYS B 1 177 ? 9.633 -21.703 -15.156 1 95.69 177 LYS B N 1
ATOM 2900 C CA . LYS B 1 177 ? 10.172 -22.984 -15.586 1 95.69 177 LYS B CA 1
ATOM 2901 C C . LYS B 1 177 ? 10.43 -22.984 -17.094 1 95.69 177 LYS B C 1
ATOM 2903 O O . LYS B 1 177 ? 11.516 -23.359 -17.547 1 95.69 177 LYS B O 1
ATOM 2908 N N . ASN B 1 178 ? 9.398 -22.562 -17.828 1 96 178 ASN B N 1
ATOM 2909 C CA . ASN B 1 178 ? 9.516 -22.531 -19.281 1 96 178 ASN B CA 1
ATOM 2910 C C . ASN B 1 178 ? 10.695 -21.656 -19.734 1 96 178 ASN B C 1
ATOM 2912 O O . ASN B 1 178 ? 11.406 -22.016 -20.672 1 96 178 ASN B O 1
ATOM 2916 N N . TYR B 1 179 ? 10.844 -20.578 -19.125 1 94.75 179 TYR B N 1
ATOM 2917 C CA . TYR B 1 179 ? 11.953 -19.688 -19.422 1 94.75 179 TYR B CA 1
ATOM 2918 C C . TYR B 1 179 ? 13.297 -20.359 -19.156 1 94.75 179 TYR B C 1
ATOM 2920 O O . TYR B 1 179 ? 14.195 -20.328 -20 1 94.75 179 TYR B O 1
ATOM 2928 N N . LEU B 1 180 ? 13.422 -21 -18 1 91.12 180 LEU B N 1
ATOM 2929 C CA . LEU B 1 180 ? 14.672 -21.625 -17.578 1 91.12 180 LEU B CA 1
ATOM 2930 C C . LEU B 1 180 ? 15.031 -22.797 -18.484 1 91.12 180 LEU B C 1
ATOM 2932 O O . LEU B 1 180 ? 16.203 -23.047 -18.75 1 91.12 180 LEU B O 1
ATOM 2936 N N . GLU B 1 181 ? 14.031 -23.484 -18.953 1 92.06 181 GLU B N 1
ATOM 2937 C CA . GLU B 1 181 ? 14.25 -24.625 -19.828 1 92.06 181 GLU B CA 1
ATOM 2938 C C . GLU B 1 181 ? 14.766 -24.188 -21.188 1 92.06 181 GLU B C 1
ATOM 2940 O O . GLU B 1 181 ? 15.375 -24.969 -21.922 1 92.06 181 GLU B O 1
ATOM 2945 N N . ASN B 1 182 ? 14.539 -22.969 -21.531 1 89.69 182 ASN B N 1
ATOM 2946 C CA . ASN B 1 182 ? 14.914 -22.469 -22.844 1 89.69 182 ASN B CA 1
ATOM 2947 C C . ASN B 1 182 ? 16.172 -21.609 -22.781 1 89.69 182 ASN B C 1
ATOM 2949 O O . ASN B 1 182 ? 16.547 -20.969 -23.766 1 89.69 182 ASN B O 1
ATOM 2953 N N . LEU B 1 183 ? 16.766 -21.5 -21.641 1 81.62 183 LEU B N 1
ATOM 2954 C CA . LEU B 1 183 ? 18.062 -20.844 -21.516 1 81.62 183 LEU B CA 1
ATOM 2955 C C . LEU B 1 183 ? 19.172 -21.781 -21.969 1 81.62 183 LEU B C 1
ATOM 2957 O O . LEU B 1 183 ? 19.125 -22.984 -21.719 1 81.62 183 LEU B O 1
#

Organism: Methanococcus maripaludis (strain DSM 14266 / JCM 13030 / NBRC 101832 / S2 / LL) (NCBI:txid267377)

InterPro domains:
  IPR002637 RdgB/HAM1 [PF01725] (3-178)
  IPR002637 RdgB/HAM1 [PTHR11067] (2-182)
  IPR002637 RdgB/HAM1 [TIGR00042] (2-180)
  IPR002637 RdgB/HAM1 [cd00515] (3-179)
  IPR020922 dITP/XTP pyrophosphatase [MF_01405] (1-182)
  IPR029001 Inosine triphosphate pyrophosphatase-like [G3DSA:3.90.950.10] (1-183)
  IPR029001 Inosine triphosphate pyrophosphatase-like [SSF52972] (2-182)

Nearest PDB structures (foldseek):
  2mjp-assembly1_B  TM=9.865E-01  e=1.002E-28  Methanocaldococcus jannaschii
  2e5x-assembly1_A-2  TM=8.792E-01  e=4.309E-24  Pyrococcus horikoshii OT3
  2dvn-assembly1_A  TM=8.930E-01  e=1.772E-23  Pyrococcus horikoshii
  4f95-assembly1_A-2  TM=9.181E-01  e=6.700E-19  Homo sapiens
  2j4e-assembly1_A  TM=9.000E-01  e=1.449E-18  Homo sapiens

Radius of gyration: 23.02 Å; Cα contacts (8 Å, |Δi|>4): 797; chains: 2; bounding box: 51×62×42 Å

pLDDT: mean 95.54, std 3.81, range [81.62, 98.94]

Secondary structure (DSSP, 8-state):
-EEEEE-S-HHHHHHHHHHHHTTT-EEEEE------BSS-HHHHHHHHHHHHHHHH-S-EEEEEEEEEEGGGTTEEETTHHHHHHTTHHHHHHHHTTT-S--EEEEEEEEEEESSS-EEEEEEEEEEEE-SS----SS--GGGGTEEETT-SS-GGGS-HHHHHTT-HHHHHHHHHHHHHHT-/-EEEEE-S-HHHHHHHHHHHHTTT-EEEEE------BSS-HHHHHHHHHHHHHHHH-S-EEEEEEEEEEGGGTTEEETTHHHHHHTTHHHHHHHHTTT-S--EEEEEEEEEEESSS-EEEEEEEEEEEE-SS----SS--GGGGTEEETT-SS-GGGS-HHHHHTT-HHHHHHHHHHHHHHT-

Solvent-accessible surface area (backbone atoms only — not comparable to full-atom values): 18792 Å² total; per-residue (Å²): 92,74,39,33,34,46,49,89,52,65,67,61,50,54,56,47,43,64,60,26,49,76,53,6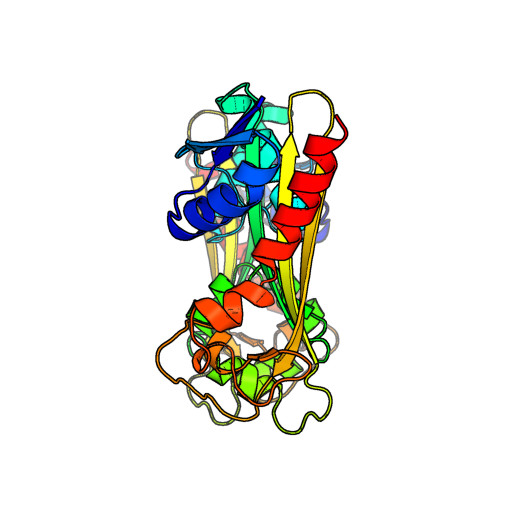0,36,46,72,43,78,35,84,59,86,60,67,47,43,64,64,54,51,66,55,23,15,50,52,26,23,53,52,40,29,73,77,66,72,52,40,32,31,25,73,39,62,31,36,31,22,59,77,35,65,33,46,55,22,58,45,32,68,61,42,49,73,35,47,27,68,66,37,53,47,53,65,43,57,96,52,83,67,38,44,27,33,38,38,22,30,34,10,34,33,67,87,83,60,81,44,76,24,64,10,67,28,54,26,32,52,51,96,53,83,40,73,66,78,49,55,57,83,64,23,22,30,29,23,42,66,95,55,91,50,25,45,3,56,31,49,67,74,64,44,58,77,59,31,18,58,53,45,14,48,50,48,47,33,57,52,60,62,70,103,93,75,38,32,35,47,48,89,51,64,69,61,50,54,54,47,43,64,60,25,48,77,54,59,35,46,74,41,80,36,87,59,86,59,68,47,41,63,64,53,50,66,56,23,16,50,52,24,23,53,52,42,29,72,76,64,73,50,39,31,31,24,75,39,62,31,36,29,21,58,76,35,66,34,46,53,23,57,46,32,67,62,42,50,74,35,47,27,68,66,38,54,47,52,65,43,58,96,52,83,66,38,44,27,32,38,38,22,28,33,11,36,33,67,85,82,60,81,44,78,24,64,10,67,28,55,27,31,52,51,96,53,83,42,73,64,78,49,56,56,83,64,23,22,29,31,24,42,66,96,53,91,49,26,45,3,56,31,49,68,74,64,44,56,76,59,32,19,59,53,44,13,47,50,48,45,35,55,52,60,61,70,104

Sequence (366 aa):
MKIYFATGNQNKVDEAEIILKEANCEIEQIEIPYAEVQGRLEEVSAFGVLEVFEKFNRPVIVEDSGFFIEKLNDFPGTYSRFVQETIGNEGILKLLENETNRNAYFKTVIGYYDGDNIKLFTGIVKGTISTEIKDGGFGFAYDSIFIPEGKTKTFAEMTTEEKSEISHRKRAFYELKNYLENLMKIYFATGNQNKVDEAEIILKEANCEIEQIEIPYAEVQGRLEEVSAFGVLEVFEKFNRPVIVEDSGFFIEKLNDFPGTYSRFVQETIGNEGILKLLENETNRNAYFKTVIGYYDGDNIKLFTGIVKGTISTEIKDGGFGFAYDSIFIPEGKTKTFAEMTTEEKSEISHRKRAFYELKNYLENL

Foldseek 3Di:
DEEEEADPDVVLVVLLQVQQVVLVYHYHYDHDDFDQDDDALQVRQQRRLVVVCVVVVAKYKYKAKDKAWVVVVGPPGRCLVVCCVPCFPVNVLVVCVPPPRFKMKMKMWMWIDGPPDIDIFMFMFIFGFANDFQACQADDTRQRGTATPPGDHGNNNDHPVRQSVRDRSSRRSNRVSVVSSVD/DEEEEADPDVVLVVLLQVQQVVLVYHYHYDHDDFDQDDDALQVRQQRRLVVVCVVVVAKYKYKAKDKAWVVVVGPPGRCLVVCCVPCFPVNVLVVCVPPPRFKMKMKMWMWIDGPPDIDIFMFMFIFGFANDFQACQADDTRQRGTATPPGDHGNRNDHPVRQSVRDRSSRRSNRVSVVSSVD